Protein AF-0000000084433962 (afdb_homodimer)

Sequence (254 aa):
MKLKLGIIYGVLIWVVTYIISIIAQPLLYDNNAYTNLIMPAIIVIVTGFFGILYIRNFNKNEVIEGFLGGIVFIIIDIILDFIFFTVLNFRNDFMSDYPIHIILMSVILLMIPTFLGYLAQMKIELKMKLKLGIIYGVLIWVVTYIISIIAQPLLYDNNAYTNLIMPAIIVIVTGFFGILYIRNFNKNEVIEGFLGGIVFIIIDIILDFIFFTVLNFRNDFMSDYPIHIILMSVILLMIPTFLGYLAQMKIELK

Secondary structure (DSSP, 8-state):
--HHHHHHHHHHHHHHHHHHHHHHGGGS-S-HHHHHHHHHHHHHHHHHHHHHHHHTT-SS-HHHHHHHHHHHHHHHHHHHHIIIIIIS----GGGTTHHHHHHHHHHHHHHHHHHHHHHHHHHHHH-/--HHHHHHHHHHHHHHHHHHHHHHGGGS-S-HHHHHHHHHHHHHHHHHHHHHHHHTT-SS-HHHHHHHHHHHHHHHHHHHHIIIIIIS----GGGTTHHHHHHHHHHHHHHHHHHHHHHHHHHHHH-

Solvent-accessible surface area (backbone atoms only — not comparable to full-atom values): 13103 Å² total; per-residue (Å²): 126,63,60,70,58,30,50,52,51,17,49,49,42,46,51,53,42,49,54,53,47,60,69,45,41,78,76,38,58,98,43,66,72,48,55,69,34,49,52,57,43,45,43,49,56,44,40,44,55,51,29,50,65,54,46,67,74,47,92,62,65,24,34,60,45,13,40,52,35,9,52,42,25,38,52,45,42,52,52,51,46,48,45,43,42,63,72,66,53,50,85,51,82,72,52,79,54,37,75,59,50,50,53,39,50,40,46,50,40,26,46,51,21,22,47,47,7,43,53,54,42,50,55,56,65,76,96,127,63,60,70,58,29,50,53,50,18,49,48,42,46,51,53,42,49,55,53,47,62,66,46,41,77,76,39,58,99,44,67,72,49,53,69,33,49,52,57,40,44,43,50,53,44,41,44,55,51,29,50,64,55,46,68,75,47,93,63,65,25,34,60,47,13,38,52,35,9,50,42,25,38,51,44,41,53,53,50,46,47,45,43,42,63,72,67,53,48,85,49,82,74,50,79,57,37,76,60,49,51,53,38,50,38,46,48,40,27,47,50,22,22,46,48,8,43,53,53,42,50,56,56,64,76,95

Radius of gyration: 18.04 Å; Cα contacts (8 Å, |Δi|>4): 334; chains: 2; bounding box: 50×49×38 Å

Organism: NCBI:txid230361

Nearest PDB structures (foldseek):
  9c7v-assembly1_C  TM=4.909E-01  e=4.235E+00  Homo sapiens
  9c7v-assembly1_C  TM=4.903E-01  e=4.235E+00  Homo sapiens

Foldseek 3Di:
DPLVLLLVLLVVLQVQLVVVLVVCVVVPPVDLVVSLPVSLVSSLVSLLVSLLVSLVVDDPPSLVSLQVSLVSSLVSNVVVCCCVCPVVVPDDSPCPPVVVSSVSSSCSSRVNSNVVSVVSNVVSVVD/DPLVLLLVLLVVLQVQLVVVLVVCVVVPPVDLVVSLPVSLVSSLVSLLVSLLVSLVVDDPPSLVSLQVSLVSSLVSNVVVCCCVCPVVVPDDSPCPPVVVSSVSSSCSSRVNSNVVSVVSNVVSVVD

pLDDT: mean 86.08, std 13.48, range [49.78, 98.38]

Structure (mmCIF, N/CA/C/O backbone):
data_AF-0000000084433962-model_v1
#
loop_
_entity.id
_entity.type
_entity.pdbx_description
1 polymer 'Uncharacterized protein'
#
loop_
_atom_site.group_PDB
_atom_site.id
_atom_site.type_symbol
_atom_site.label_atom_id
_atom_site.label_alt_id
_atom_site.label_comp_id
_atom_site.label_asym_id
_atom_site.label_entity_id
_atom_site.label_seq_id
_atom_site.pdbx_PDB_ins_code
_atom_site.Cartn_x
_atom_site.Cartn_y
_atom_site.Cartn_z
_atom_site.occupancy
_atom_site.B_iso_or_equiv
_atom_site.auth_seq_id
_atom_site.auth_comp_id
_atom_site.auth_asym_id
_atom_site.auth_atom_id
_atom_site.pdbx_PDB_model_num
ATOM 1 N N . MET A 1 1 ? -14.016 6.629 17.438 1 81 1 MET A N 1
ATOM 2 C CA . MET A 1 1 ? -14.102 6.234 16.047 1 81 1 MET A CA 1
ATOM 3 C C . MET A 1 1 ? -15.477 6.547 15.469 1 81 1 MET A C 1
ATOM 5 O O . MET A 1 1 ? -16.484 6.41 16.156 1 81 1 MET A O 1
ATOM 9 N N . LYS A 1 2 ? -15.445 7.117 14.375 1 91.12 2 LYS A N 1
ATOM 10 C CA . LYS A 1 2 ? -16.656 7.301 13.586 1 91.12 2 LYS A CA 1
ATOM 11 C C . LYS A 1 2 ? -16.969 6.062 12.75 1 91.12 2 LYS A C 1
ATOM 13 O O . LYS A 1 2 ? -16.609 6 11.57 1 91.12 2 LYS A O 1
ATOM 18 N N . LEU A 1 3 ? -17.688 5.082 13.391 1 94.81 3 LEU A N 1
ATOM 19 C CA . LEU A 1 3 ? -17.891 3.762 12.805 1 94.81 3 LEU A CA 1
ATOM 20 C C . LEU A 1 3 ? -18.641 3.869 11.484 1 94.81 3 LEU A C 1
ATOM 22 O O . LEU A 1 3 ? -18.312 3.162 10.523 1 94.81 3 LEU A O 1
ATOM 26 N N . LYS A 1 4 ? -19.672 4.734 11.461 1 96.38 4 LYS A N 1
ATOM 27 C CA . LYS A 1 4 ? -20.438 4.914 10.227 1 96.38 4 LYS A CA 1
ATOM 28 C C . LYS A 1 4 ? -19.516 5.332 9.078 1 96.38 4 LYS A C 1
ATOM 30 O O . LYS A 1 4 ? -19.656 4.824 7.957 1 96.38 4 LYS A O 1
ATOM 35 N N . LEU A 1 5 ? -18.641 6.219 9.383 1 96.81 5 LEU A N 1
ATOM 36 C CA . LEU A 1 5 ? -17.688 6.695 8.391 1 96.81 5 LEU A CA 1
ATOM 37 C C . LEU A 1 5 ? -16.766 5.566 7.934 1 96.81 5 LEU A C 1
ATOM 39 O O . LEU A 1 5 ? -16.5 5.418 6.738 1 96.81 5 LEU A O 1
ATOM 43 N N . GLY A 1 6 ? -16.281 4.801 8.891 1 97.38 6 GLY A N 1
ATOM 44 C CA . GLY A 1 6 ? -15.461 3.645 8.562 1 97.38 6 GLY A CA 1
ATOM 45 C C . GLY A 1 6 ? -16.156 2.648 7.664 1 97.38 6 GLY A C 1
ATOM 46 O O . GLY A 1 6 ? -15.562 2.121 6.727 1 97.38 6 GLY A O 1
ATOM 47 N N . ILE A 1 7 ? -17.406 2.41 7.941 1 97.88 7 ILE A N 1
ATOM 48 C CA . ILE A 1 7 ? -18.188 1.467 7.16 1 97.88 7 ILE A CA 1
ATOM 49 C C . ILE A 1 7 ? -18.375 2.002 5.742 1 97.88 7 ILE A C 1
ATOM 51 O O . ILE A 1 7 ? -18.203 1.27 4.766 1 97.88 7 ILE A O 1
ATOM 55 N N . ILE A 1 8 ? -18.719 3.264 5.617 1 98.12 8 ILE A N 1
ATOM 56 C CA . ILE A 1 8 ? -18.969 3.875 4.312 1 98.12 8 ILE A CA 1
ATOM 57 C C . ILE A 1 8 ? -17.719 3.77 3.453 1 98.12 8 ILE A C 1
ATOM 59 O O . ILE A 1 8 ? -17.766 3.318 2.307 1 98.12 8 ILE A O 1
ATOM 63 N N . TYR A 1 9 ? -16.594 4.18 4.016 1 98.06 9 TYR A N 1
ATOM 64 C CA . TYR A 1 9 ? -15.359 4.148 3.246 1 98.06 9 TYR A CA 1
ATOM 65 C C . TYR A 1 9 ? -14.914 2.713 2.98 1 98.06 9 TYR A C 1
ATOM 67 O O . TYR A 1 9 ? -14.336 2.416 1.935 1 98.06 9 TYR A O 1
ATOM 75 N N . GLY A 1 10 ? -15.156 1.777 3.92 1 98.25 10 GLY A N 1
ATOM 76 C CA . GLY A 1 10 ? -14.891 0.37 3.66 1 98.25 10 GLY A CA 1
ATOM 77 C C . GLY A 1 10 ? -15.688 -0.178 2.49 1 98.25 10 GLY A C 1
ATOM 78 O O . GLY A 1 10 ? -15.148 -0.903 1.651 1 98.25 10 GLY A O 1
ATOM 79 N N . VAL A 1 11 ? -16.922 0.164 2.402 1 98 11 VAL A N 1
ATOM 80 C CA . VAL A 1 11 ? -17.781 -0.268 1.307 1 98 11 VAL A CA 1
ATOM 81 C C . VAL A 1 11 ? -17.297 0.343 -0.006 1 98 11 VAL A C 1
ATOM 83 O O . VAL A 1 11 ? -17.219 -0.345 -1.027 1 98 11 VAL A O 1
ATOM 86 N N . LEU A 1 12 ? -16.969 1.599 0.009 1 98.38 12 LEU A N 1
ATOM 87 C CA . LEU A 1 12 ? -16.5 2.279 -1.191 1 98.38 12 LEU A CA 1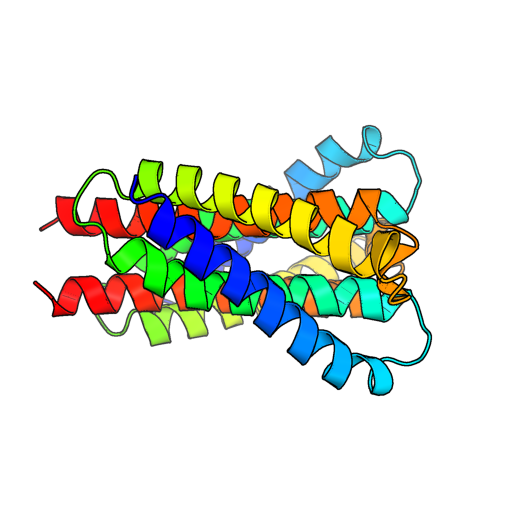
ATOM 88 C C . LEU A 1 12 ? -15.203 1.652 -1.699 1 98.38 12 LEU A C 1
ATOM 90 O O . LEU A 1 12 ? -15.031 1.472 -2.906 1 98.38 12 LEU A O 1
ATOM 94 N N . ILE A 1 13 ? -14.273 1.378 -0.759 1 98.06 13 ILE A N 1
ATOM 95 C CA . ILE A 1 13 ? -13.023 0.724 -1.131 1 98.06 13 ILE A CA 1
ATOM 96 C C . ILE A 1 13 ? -13.32 -0.595 -1.84 1 98.06 13 ILE A C 1
ATOM 98 O O . ILE A 1 13 ? -12.758 -0.879 -2.9 1 98.06 13 ILE A O 1
ATOM 102 N N . TRP A 1 14 ? -14.219 -1.368 -1.311 1 96.5 14 TRP A N 1
ATOM 103 C CA . TRP A 1 14 ? -14.555 -2.666 -1.888 1 96.5 14 TRP A CA 1
ATOM 104 C C . TRP A 1 14 ? -15.203 -2.5 -3.258 1 96.5 14 TRP A C 1
ATOM 106 O O . TRP A 1 14 ? -14.812 -3.158 -4.223 1 96.5 14 TRP A O 1
ATOM 116 N N . VAL A 1 15 ? -16.188 -1.649 -3.369 1 96.25 15 VAL A N 1
ATOM 117 C CA . VAL A 1 15 ? -16.969 -1.468 -4.59 1 96.25 15 VAL A CA 1
ATOM 118 C C . VAL A 1 15 ? -16.062 -0.958 -5.711 1 96.25 15 VAL A C 1
ATOM 120 O O . VAL A 1 15 ? -16.094 -1.48 -6.824 1 96.25 15 VAL A O 1
ATOM 123 N N . VAL A 1 16 ? -15.305 0.065 -5.418 1 96.12 16 VAL A N 1
ATOM 124 C CA . VAL A 1 16 ? -14.43 0.649 -6.434 1 96.12 16 VAL A CA 1
ATOM 125 C C . VAL A 1 16 ? -13.383 -0.376 -6.871 1 96.12 16 VAL A C 1
ATOM 127 O O . VAL A 1 16 ? -13.117 -0.526 -8.062 1 96.12 16 VAL A O 1
ATOM 130 N N . THR A 1 17 ? -12.805 -1.074 -5.863 1 93.12 17 THR A N 1
ATOM 131 C CA . THR A 1 17 ? -11.844 -2.121 -6.188 1 93.12 17 THR A CA 1
ATOM 132 C C . THR A 1 17 ? -12.484 -3.184 -7.074 1 93.12 17 THR A C 1
ATOM 134 O O . THR A 1 17 ? -11.883 -3.617 -8.062 1 93.12 17 THR A O 1
ATOM 137 N N . TYR A 1 18 ? -13.648 -3.58 -6.789 1 89.38 18 TYR A N 1
ATOM 138 C CA . TYR A 1 18 ? -14.359 -4.602 -7.551 1 89.38 18 TYR A CA 1
ATOM 139 C C . TYR A 1 18 ? -14.633 -4.133 -8.977 1 89.38 18 TYR A C 1
ATOM 141 O O . TYR A 1 18 ? -14.391 -4.867 -9.938 1 89.38 18 TYR A O 1
ATOM 149 N N . ILE A 1 19 ? -15.141 -2.961 -9.141 1 90.5 19 ILE A N 1
ATOM 150 C CA . ILE A 1 19 ? -15.469 -2.408 -10.445 1 90.5 19 ILE A CA 1
ATOM 151 C C . ILE A 1 19 ? -14.211 -2.326 -11.305 1 90.5 19 ILE A C 1
ATOM 153 O O . ILE A 1 19 ? -14.211 -2.73 -12.469 1 90.5 19 ILE A O 1
ATOM 157 N N . ILE A 1 20 ? -13.125 -1.761 -10.727 1 89.62 20 ILE A N 1
ATOM 158 C CA . ILE A 1 20 ? -11.875 -1.645 -11.461 1 89.62 20 ILE A CA 1
ATOM 159 C C . ILE A 1 20 ? -11.375 -3.033 -11.859 1 89.62 20 ILE A C 1
ATOM 161 O O . ILE A 1 20 ? -10.844 -3.221 -12.953 1 89.62 20 ILE A O 1
ATOM 165 N N . SER A 1 21 ? -11.57 -4.012 -10.945 1 81.88 21 SER A N 1
ATOM 166 C CA . SER A 1 21 ? -11.102 -5.367 -11.211 1 81.88 21 SER A CA 1
ATOM 167 C C . SER A 1 21 ? -11.859 -6.004 -12.367 1 81.88 21 SER A C 1
ATOM 169 O O . SER A 1 21 ? -11.289 -6.762 -13.156 1 81.88 21 SER A O 1
ATOM 171 N N . ILE A 1 22 ? -13.141 -5.773 -12.477 1 81.44 22 ILE A N 1
ATOM 172 C CA . ILE A 1 22 ? -13.961 -6.301 -13.562 1 81.44 22 ILE A CA 1
ATOM 173 C C . ILE A 1 22 ? -13.5 -5.699 -14.891 1 81.44 22 ILE A C 1
ATOM 175 O O . ILE A 1 22 ? -13.469 -6.391 -15.914 1 81.44 22 ILE A O 1
ATOM 179 N N . ILE A 1 23 ? -13.211 -4.473 -14.898 1 83.25 23 ILE A N 1
ATOM 180 C CA . ILE A 1 23 ? -12.766 -3.777 -16.094 1 83.25 23 ILE A CA 1
ATOM 181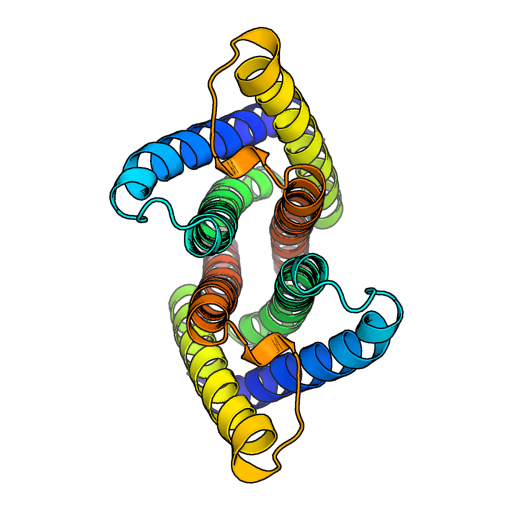 C C . ILE A 1 23 ? -11.383 -4.277 -16.5 1 83.25 23 ILE A C 1
ATOM 183 O O . ILE A 1 23 ? -11.086 -4.402 -17.703 1 83.25 23 ILE A O 1
ATOM 187 N N . ALA A 1 24 ? -10.547 -4.559 -15.555 1 76.81 24 ALA A N 1
ATOM 188 C CA . ALA A 1 24 ? -9.164 -4.965 -15.805 1 76.81 24 ALA A CA 1
ATOM 189 C C . ALA A 1 24 ? -9.086 -6.438 -16.203 1 76.81 24 ALA A C 1
ATOM 191 O O . ALA A 1 24 ? -8.109 -6.867 -16.812 1 76.81 24 ALA A O 1
ATOM 192 N N . GLN A 1 25 ? -10.031 -7.207 -15.844 1 71.81 25 GLN A N 1
ATOM 193 C CA . GLN A 1 25 ? -10.008 -8.656 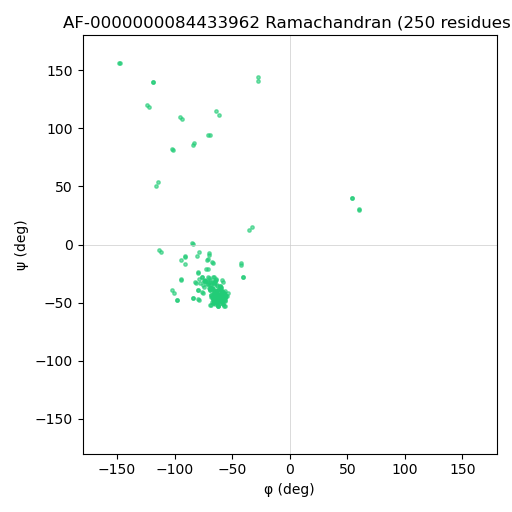-15.992 1 71.81 25 GLN A CA 1
ATOM 194 C C . GLN A 1 25 ? -9.805 -9.062 -17.453 1 71.81 25 GLN A C 1
ATOM 196 O O . GLN A 1 25 ? -8.992 -9.938 -17.75 1 71.81 25 GLN A O 1
ATOM 201 N N . PRO A 1 26 ? -10.602 -8.5 -18.297 1 68 26 PRO A N 1
ATOM 202 C CA . PRO A 1 26 ? -10.398 -8.891 -19.703 1 68 26 PRO A CA 1
ATOM 203 C C . PRO A 1 26 ? -8.984 -8.594 -20.188 1 68 26 PRO A C 1
ATOM 205 O O . PRO A 1 26 ? -8.508 -9.234 -21.141 1 68 26 PRO A O 1
ATOM 208 N N . LEU A 1 27 ? -8.43 -7.605 -19.688 1 62.62 27 LEU A N 1
ATOM 209 C CA . LEU A 1 27 ? -7.074 -7.227 -20.078 1 62.62 27 LEU A CA 1
ATOM 210 C C . LEU A 1 27 ? -6.055 -8.219 -19.531 1 62.62 27 LEU A C 1
ATOM 212 O O . LEU A 1 27 ? -4.914 -8.273 -20 1 62.62 27 LEU A O 1
ATOM 216 N N . LEU A 1 28 ? -6.531 -8.852 -18.547 1 59.84 28 LEU A N 1
ATOM 217 C CA . LEU A 1 28 ? -5.625 -9.766 -17.859 1 59.84 28 LEU A CA 1
ATOM 218 C C . LEU A 1 28 ? -5.883 -11.211 -18.266 1 59.84 28 LEU A C 1
ATOM 220 O O . LEU A 1 28 ? -7.027 -11.672 -18.25 1 59.84 28 LEU A O 1
ATOM 224 N N . TYR A 1 29 ? -5.375 -11.516 -19.297 1 56.12 29 TYR A N 1
ATOM 225 C CA . TYR A 1 29 ? -5.543 -12.875 -19.812 1 56.12 29 TYR A CA 1
ATOM 226 C C . TYR A 1 29 ? -5.766 -13.867 -18.688 1 56.12 29 TYR A C 1
ATOM 228 O O . TYR A 1 29 ? -5.336 -13.633 -17.547 1 56.12 29 TYR A O 1
ATOM 236 N N . ASP A 1 30 ? -6.637 -14.875 -18.797 1 55.19 30 ASP A N 1
ATOM 237 C CA . ASP A 1 30 ? -7.055 -16 -17.969 1 55.19 30 ASP A CA 1
ATOM 238 C C . ASP A 1 30 ? -5.898 -16.531 -17.125 1 55.19 30 ASP A C 1
ATOM 240 O O . ASP A 1 30 ? -5.918 -17.672 -16.672 1 55.19 30 ASP A O 1
ATOM 244 N N . ASN A 1 31 ? -4.789 -15.641 -17.047 1 58.28 31 ASN A N 1
ATOM 245 C CA . ASN A 1 31 ? -3.678 -16.203 -16.281 1 58.28 31 ASN A CA 1
ATOM 246 C C . ASN A 1 31 ? -3.703 -15.75 -14.836 1 58.28 31 ASN A C 1
ATOM 248 O O . ASN A 1 31 ? -3.701 -14.547 -14.555 1 58.28 31 ASN A O 1
ATOM 252 N N . ASN A 1 32 ? -4 -16.609 -13.93 1 61.16 32 ASN A N 1
ATOM 253 C CA . ASN A 1 32 ? -4.07 -16.469 -12.477 1 61.16 32 ASN A CA 1
ATOM 254 C C . ASN A 1 32 ? -2.926 -15.617 -11.945 1 61.16 32 ASN A C 1
ATOM 256 O O . ASN A 1 32 ? -3.111 -14.836 -11.008 1 61.16 32 ASN A O 1
ATOM 260 N N . ALA A 1 33 ? -1.824 -15.695 -12.766 1 62.06 33 ALA A N 1
ATOM 261 C CA . ALA A 1 33 ? -0.655 -14.977 -12.273 1 62.06 33 ALA A CA 1
ATOM 262 C C . ALA A 1 33 ? -0.88 -13.469 -12.328 1 62.06 33 ALA A C 1
ATOM 264 O O . ALA A 1 33 ? -0.487 -12.742 -11.414 1 62.06 33 ALA A O 1
ATOM 265 N N . TYR A 1 34 ? -1.675 -12.953 -13.289 1 63.66 34 TYR A N 1
ATOM 266 C CA . TYR A 1 34 ? -1.899 -11.523 -13.453 1 63.66 34 TYR A CA 1
ATOM 267 C C . TYR A 1 34 ? -2.973 -11.031 -12.492 1 63.66 34 TYR A C 1
ATOM 269 O O . TYR A 1 34 ? -2.879 -9.914 -11.969 1 63.66 34 TYR A O 1
ATOM 277 N N . THR A 1 35 ? -3.926 -11.938 -12.227 1 65.75 35 THR A N 1
ATOM 278 C CA . THR A 1 35 ? -4.961 -11.555 -11.273 1 65.75 35 THR A CA 1
ATOM 279 C C . THR A 1 35 ? -4.363 -11.312 -9.891 1 65.75 35 THR A C 1
ATOM 281 O O . THR A 1 35 ? -4.766 -10.383 -9.188 1 65.75 35 THR A O 1
ATOM 284 N N . ASN A 1 36 ? -3.342 -12.086 -9.562 1 67.19 36 ASN A N 1
ATOM 285 C CA . ASN A 1 36 ? -2.695 -12 -8.258 1 67.19 36 ASN A CA 1
ATOM 286 C C . ASN A 1 36 ? -1.876 -10.719 -8.125 1 67.19 36 ASN A C 1
ATOM 288 O O . ASN A 1 36 ? -1.54 -10.305 -7.016 1 67.19 36 ASN A O 1
ATOM 292 N N . LEU A 1 37 ? -1.711 -10.125 -9.281 1 67.94 37 LEU A N 1
ATOM 293 C CA . LEU A 1 37 ? -0.913 -8.898 -9.273 1 67.94 37 LEU A CA 1
ATOM 294 C C . LEU A 1 37 ? -1.808 -7.668 -9.312 1 67.94 37 LEU A C 1
ATOM 296 O O . LEU A 1 37 ? -1.569 -6.699 -8.594 1 67.94 37 LEU A O 1
ATOM 300 N N . ILE A 1 38 ? -2.775 -7.734 -10.07 1 73.88 38 ILE A N 1
ATOM 301 C CA . ILE A 1 38 ? -3.557 -6.547 -10.383 1 73.88 38 ILE A CA 1
ATOM 302 C C . ILE A 1 38 ? -4.434 -6.168 -9.195 1 73.88 38 ILE A C 1
ATOM 304 O O . ILE A 1 38 ? -4.598 -4.988 -8.883 1 73.88 38 ILE A O 1
ATOM 308 N N . MET A 1 39 ? -4.93 -7.199 -8.523 1 80.69 39 MET A N 1
ATOM 309 C CA . MET A 1 39 ? -5.883 -6.91 -7.457 1 80.69 39 MET A CA 1
ATOM 310 C C . MET A 1 39 ? -5.207 -6.184 -6.297 1 80.69 39 MET A C 1
ATOM 312 O O . MET A 1 39 ? -5.684 -5.141 -5.848 1 80.69 39 MET A O 1
ATOM 316 N N . PRO A 1 40 ? -4.051 -6.652 -5.902 1 84.94 40 PRO A N 1
ATOM 317 C CA . PRO A 1 40 ? -3.377 -5.91 -4.836 1 84.94 40 PRO A CA 1
ATOM 318 C C . PRO A 1 40 ? -2.947 -4.512 -5.27 1 84.94 40 PRO A C 1
ATOM 320 O O . PRO A 1 40 ? -2.979 -3.576 -4.465 1 84.94 40 PRO A O 1
ATOM 323 N N . ALA A 1 41 ? -2.582 -4.41 -6.523 1 87.38 41 ALA A N 1
ATOM 324 C CA . ALA A 1 41 ? -2.199 -3.092 -7.02 1 87.38 41 ALA A CA 1
ATOM 325 C C . ALA A 1 41 ? -3.377 -2.123 -6.961 1 87.38 41 ALA A C 1
ATOM 327 O O . ALA A 1 41 ? -3.225 -0.979 -6.523 1 87.38 41 ALA A O 1
ATOM 328 N N . ILE A 1 42 ? -4.477 -2.584 -7.363 1 90.38 42 ILE A N 1
ATOM 329 C CA . ILE A 1 42 ? -5.688 -1.769 -7.355 1 90.38 42 ILE A CA 1
ATOM 330 C C . ILE A 1 42 ? -6.051 -1.398 -5.922 1 90.38 42 ILE A C 1
ATOM 332 O O . ILE A 1 42 ? -6.387 -0.246 -5.637 1 90.38 42 ILE A O 1
ATOM 336 N N . ILE A 1 43 ? -5.938 -2.336 -5.031 1 93.19 43 ILE A N 1
ATOM 337 C CA . ILE A 1 43 ? -6.348 -2.113 -3.648 1 93.19 43 ILE A CA 1
ATOM 338 C C . ILE A 1 43 ? -5.422 -1.091 -2.994 1 93.19 43 ILE A C 1
ATOM 340 O O . ILE A 1 43 ? -5.859 -0.288 -2.166 1 93.19 43 ILE A O 1
ATOM 344 N N . VAL A 1 44 ? -4.184 -1.121 -3.299 1 95 44 VAL A N 1
ATOM 345 C CA . VAL A 1 44 ? -3.252 -0.13 -2.771 1 95 44 VAL A CA 1
ATOM 346 C C . VAL A 1 44 ? -3.699 1.271 -3.184 1 95 44 VAL A C 1
ATOM 348 O O . VAL A 1 44 ? -3.785 2.172 -2.346 1 95 44 VAL A O 1
ATOM 351 N N . ILE A 1 45 ? -4.004 1.431 -4.461 1 96 45 ILE A N 1
ATOM 352 C CA . ILE A 1 45 ? -4.371 2.729 -5.012 1 96 45 ILE A CA 1
ATOM 353 C C . ILE A 1 45 ? -5.691 3.193 -4.402 1 96 45 ILE A C 1
ATOM 355 O O . ILE A 1 45 ? -5.797 4.324 -3.918 1 96 45 ILE A O 1
ATOM 359 N N . VAL A 1 46 ? -6.641 2.344 -4.383 1 97.5 46 VAL A N 1
ATOM 360 C CA . VAL A 1 46 ? -7.98 2.688 -3.92 1 97.5 46 VAL A CA 1
ATOM 361 C C . VAL A 1 46 ? -7.957 2.951 -2.416 1 97.5 46 VAL A C 1
ATOM 363 O O . VAL A 1 46 ? -8.555 3.918 -1.938 1 97.5 46 VAL A O 1
ATOM 366 N N . THR A 1 47 ? -7.25 2.104 -1.655 1 97.88 47 THR A N 1
ATOM 367 C CA . THR A 1 47 ? -7.152 2.279 -0.21 1 97.88 47 THR A CA 1
ATOM 368 C C . THR A 1 47 ? -6.418 3.572 0.13 1 97.88 47 THR A C 1
ATOM 370 O O . THR A 1 47 ? -6.773 4.258 1.092 1 97.88 47 THR A O 1
ATOM 373 N N . GLY A 1 48 ? -5.375 3.834 -0.618 1 97.5 48 GLY A N 1
ATOM 374 C CA . GLY A 1 48 ? -4.703 5.105 -0.409 1 97.5 48 GLY A CA 1
ATOM 375 C C . GLY A 1 48 ? -5.617 6.301 -0.588 1 97.5 48 GLY A C 1
ATOM 376 O O . GLY A 1 48 ? -5.645 7.203 0.254 1 97.5 48 GLY A O 1
ATOM 377 N N . PHE A 1 49 ? -6.363 6.277 -1.679 1 96.69 49 PHE A N 1
ATOM 378 C CA . PHE A 1 49 ? -7.262 7.379 -2 1 96.69 49 PHE A CA 1
ATOM 379 C C . PHE A 1 49 ? -8.328 7.543 -0.92 1 96.69 49 PHE A C 1
ATOM 381 O O . PHE A 1 49 ? -8.461 8.617 -0.336 1 96.69 49 PHE A O 1
ATOM 388 N N . PHE A 1 50 ? -9.023 6.52 -0.589 1 97.62 50 PHE A N 1
ATOM 389 C CA . PHE A 1 50 ? -10.109 6.613 0.378 1 97.62 50 PHE A CA 1
ATOM 390 C C . PHE A 1 50 ? -9.562 6.703 1.798 1 97.62 50 PHE A C 1
ATOM 392 O O . PHE A 1 50 ? -10.234 7.227 2.693 1 97.62 50 PHE A O 1
ATOM 399 N N . GLY A 1 51 ? -8.32 6.105 2.027 1 97.06 51 GLY A N 1
ATOM 400 C CA . GLY A 1 51 ? -7.672 6.281 3.316 1 97.06 51 GLY A CA 1
ATOM 401 C C . GLY A 1 51 ? -7.414 7.738 3.658 1 97.06 51 GLY A C 1
ATOM 402 O O . GLY A 1 51 ? -7.598 8.156 4.805 1 97.06 51 GLY A O 1
ATOM 403 N N . ILE A 1 52 ? -7.016 8.477 2.65 1 96.19 52 ILE A N 1
ATOM 404 C CA . ILE A 1 52 ? -6.785 9.898 2.842 1 96.19 52 ILE A CA 1
ATOM 405 C C . ILE A 1 52 ? -8.102 10.594 3.193 1 96.19 52 ILE A C 1
ATOM 407 O O . ILE A 1 52 ? -8.164 11.375 4.145 1 96.19 52 ILE A O 1
ATOM 411 N N . LEU A 1 53 ? -9.156 10.312 2.434 1 95.75 53 LEU A N 1
ATOM 412 C CA . LEU A 1 53 ? -10.453 10.914 2.689 1 95.75 53 LEU A CA 1
ATOM 413 C C . LEU A 1 53 ? -10.961 10.555 4.082 1 95.75 53 LEU A C 1
ATOM 415 O O . LEU A 1 53 ? -11.609 11.367 4.742 1 95.75 53 LEU A O 1
ATOM 419 N N . TYR A 1 54 ? -10.672 9.367 4.492 1 96.81 54 TYR A N 1
ATOM 420 C CA . TYR A 1 54 ? -11.094 8.906 5.809 1 96.81 54 TYR A CA 1
ATOM 421 C C . TYR A 1 54 ? -10.336 9.641 6.91 1 96.81 54 TYR A C 1
ATOM 423 O O . TYR A 1 54 ? -10.945 10.203 7.824 1 96.81 54 TYR A O 1
ATOM 431 N N . ILE A 1 55 ? -9.016 9.688 6.891 1 95.94 55 ILE A N 1
ATOM 432 C CA . ILE A 1 55 ? -8.164 10.211 7.949 1 95.94 55 ILE A CA 1
ATOM 433 C C . ILE A 1 55 ? -8.383 11.711 8.102 1 95.94 55 ILE A C 1
ATOM 435 O O . ILE A 1 55 ? -8.281 12.25 9.203 1 95.94 55 ILE A O 1
ATOM 439 N N . ARG A 1 56 ? -8.766 12.312 7.02 1 92.75 56 ARG A N 1
ATOM 440 C CA . ARG A 1 56 ? -8.938 13.758 7.027 1 92.75 56 ARG A CA 1
ATOM 441 C C . ARG A 1 56 ? -10.109 14.164 7.922 1 92.75 56 ARG A C 1
ATOM 443 O O . ARG A 1 56 ? -10.273 15.344 8.242 1 92.75 56 ARG A O 1
ATOM 450 N N . ASN A 1 57 ? -10.898 13.281 8.273 1 93.44 57 ASN A N 1
ATOM 451 C CA . ASN A 1 57 ? -12.078 13.586 9.078 1 93.44 57 ASN A CA 1
ATOM 452 C C . ASN A 1 57 ? -11.742 13.617 10.562 1 93.44 57 ASN A C 1
ATOM 454 O O . ASN A 1 57 ? -12.609 13.898 11.391 1 93.44 57 ASN A O 1
ATOM 458 N N . PHE A 1 58 ? -10.477 13.391 10.883 1 92.19 58 PHE A N 1
ATOM 459 C CA . PHE A 1 58 ? -10.07 13.352 12.281 1 92.19 58 PHE A CA 1
ATOM 460 C C . PHE A 1 58 ? -9.047 14.445 12.578 1 92.19 58 PHE A C 1
ATOM 462 O O . PHE A 1 58 ? -8.18 14.727 11.758 1 92.19 58 PHE A O 1
ATOM 469 N N . ASN A 1 59 ? -9.195 15.055 13.742 1 88 59 ASN A N 1
ATOM 470 C CA . ASN A 1 59 ? -8.273 16.109 14.148 1 88 59 ASN A CA 1
ATOM 471 C C . ASN A 1 59 ? -7.414 15.672 15.328 1 88 59 ASN A C 1
ATOM 473 O O . ASN A 1 59 ? -6.551 16.422 15.789 1 88 59 ASN A O 1
ATOM 477 N N . LYS A 1 60 ? -7.707 14.516 15.859 1 90.56 60 LYS A N 1
ATOM 478 C CA . LYS A 1 60 ? -6.914 13.961 16.953 1 90.56 60 LYS A CA 1
ATOM 479 C C . LYS A 1 60 ? -6.887 12.438 16.891 1 90.56 60 LYS A C 1
ATOM 481 O O . LYS A 1 60 ? -7.77 11.82 16.297 1 90.56 60 LYS A O 1
ATOM 486 N N . ASN A 1 61 ? -5.816 11.82 17.5 1 94.12 61 ASN A N 1
ATOM 487 C CA . ASN A 1 61 ? -5.66 10.375 17.578 1 94.12 61 ASN A CA 1
ATOM 488 C C . ASN A 1 61 ? -5.746 9.727 16.203 1 94.12 61 ASN A C 1
ATOM 490 O O . ASN A 1 61 ? -6.426 8.711 16.031 1 94.12 61 ASN A O 1
ATOM 494 N N . GLU A 1 62 ? -5.137 10.391 15.227 1 94.56 62 GLU A N 1
ATOM 495 C CA . GLU A 1 62 ? -5.273 9.977 13.836 1 94.56 62 GLU A CA 1
ATOM 496 C C . GLU A 1 62 ? -4.664 8.594 13.609 1 94.56 62 GLU A C 1
ATOM 498 O O . GLU A 1 62 ? -5.148 7.828 12.773 1 94.56 62 GLU A O 1
ATOM 503 N N . VAL A 1 63 ? -3.639 8.203 14.344 1 95.44 63 VAL A N 1
ATOM 504 C CA . VAL A 1 63 ? -3.008 6.898 14.195 1 95.44 63 VAL A CA 1
ATOM 505 C C . VAL A 1 63 ? -3.984 5.801 14.609 1 95.44 63 VAL A C 1
ATOM 507 O O . VAL A 1 63 ? -4.168 4.82 13.883 1 95.44 63 VAL A O 1
ATOM 510 N N . ILE A 1 64 ? -4.621 5.988 15.758 1 96.94 64 ILE A N 1
ATOM 511 C CA . ILE A 1 64 ? -5.57 5.016 16.281 1 96.94 64 ILE A CA 1
ATOM 512 C C . ILE A 1 64 ? -6.789 4.93 15.367 1 96.94 64 ILE A C 1
ATOM 514 O O . ILE A 1 64 ? -7.297 3.84 15.102 1 96.94 64 ILE A O 1
ATOM 518 N N . GLU A 1 65 ? -7.223 6.117 14.914 1 96.38 65 GLU A N 1
ATOM 519 C CA . GLU A 1 65 ? -8.359 6.145 14.008 1 96.38 65 GLU A CA 1
ATOM 520 C C . GLU A 1 65 ? -8.039 5.441 12.688 1 96.38 65 GLU A C 1
ATOM 522 O O . GLU A 1 65 ? -8.898 4.777 12.109 1 96.38 65 GLU A O 1
ATOM 527 N N . GLY A 1 66 ? -6.785 5.664 12.203 1 97.44 66 GLY A N 1
ATOM 528 C CA . GLY A 1 66 ? -6.355 4.941 11.023 1 97.44 66 GLY A CA 1
ATOM 529 C C . GLY A 1 66 ? -6.324 3.438 11.219 1 97.44 66 GLY A C 1
ATOM 530 O O . GLY A 1 66 ? -6.797 2.684 10.359 1 97.44 66 GLY A O 1
ATOM 531 N N . PHE A 1 67 ? -5.809 2.994 12.336 1 97.88 67 PHE A N 1
ATOM 532 C CA . PHE A 1 67 ? -5.719 1.574 12.656 1 97.88 67 PHE A CA 1
ATOM 533 C C . PHE A 1 67 ? -7.105 0.958 12.781 1 97.88 67 PHE A C 1
ATOM 535 O O . PHE A 1 67 ? -7.379 -0.09 12.195 1 97.88 67 PHE A O 1
ATOM 542 N N . LEU A 1 68 ? -7.988 1.612 13.492 1 98 68 LEU A N 1
ATOM 543 C CA . LEU A 1 68 ? -9.352 1.128 13.672 1 98 68 LEU A CA 1
ATOM 544 C C . LEU A 1 68 ? -10.109 1.14 12.352 1 98 68 LEU A C 1
ATOM 546 O O . LEU A 1 68 ? -10.867 0.211 12.055 1 98 68 LEU A O 1
ATOM 550 N N . GLY A 1 69 ? -9.891 2.234 11.625 1 97.88 69 GLY A N 1
ATOM 551 C CA . GLY A 1 69 ? -10.461 2.266 10.289 1 97.88 69 GLY A CA 1
ATOM 552 C C . GLY A 1 69 ? -10.031 1.09 9.43 1 97.88 69 GLY A C 1
ATOM 553 O O . GLY A 1 69 ? -10.859 0.469 8.758 1 97.88 69 GLY A O 1
ATOM 554 N N . GLY A 1 70 ? -8.734 0.782 9.469 1 98.25 70 GLY A N 1
ATOM 555 C CA . GLY A 1 70 ? -8.219 -0.37 8.742 1 98.25 70 GLY A CA 1
ATOM 556 C C . GLY A 1 70 ? -8.906 -1.67 9.133 1 98.25 70 GLY A C 1
ATOM 557 O O . GLY A 1 70 ? -9.219 -2.49 8.266 1 98.25 70 GLY A O 1
ATOM 558 N N . ILE A 1 71 ? -9.148 -1.866 10.391 1 98.06 71 ILE A N 1
ATOM 559 C CA . ILE A 1 71 ? -9.836 -3.061 10.875 1 98.06 71 ILE A CA 1
ATOM 560 C C . ILE A 1 71 ? -11.242 -3.115 10.297 1 98.06 71 ILE A C 1
ATOM 562 O O . ILE A 1 71 ? -11.688 -4.168 9.836 1 98.06 71 ILE A O 1
ATOM 566 N N . VAL A 1 72 ? -11.938 -2.043 10.344 1 98.38 72 VAL A N 1
ATOM 567 C CA . VAL A 1 72 ? -13.289 -1.972 9.797 1 98.38 72 VAL A CA 1
ATOM 568 C C . VAL A 1 72 ? -13.258 -2.281 8.305 1 98.38 72 VAL A C 1
ATOM 570 O O . VAL A 1 72 ? -14.109 -3.012 7.797 1 98.38 72 VAL A O 1
ATOM 573 N N . PHE A 1 73 ? -12.258 -1.704 7.59 1 98.38 73 PHE A N 1
ATOM 574 C CA . PHE A 1 73 ? -12.117 -1.968 6.16 1 98.38 73 PHE A CA 1
ATOM 575 C C . PHE A 1 73 ? -11.977 -3.463 5.898 1 98.38 73 PHE A C 1
ATOM 577 O O . PHE A 1 73 ? -12.594 -3.994 4.969 1 98.38 73 PHE A O 1
ATOM 584 N N . ILE A 1 74 ? -11.18 -4.141 6.738 1 97.56 74 ILE A N 1
ATOM 585 C CA . ILE A 1 74 ? -10.945 -5.57 6.582 1 97.56 74 ILE A CA 1
ATOM 586 C C . ILE A 1 74 ? -12.25 -6.336 6.797 1 97.56 74 ILE A C 1
ATOM 588 O O . ILE A 1 74 ? -12.602 -7.219 6.012 1 97.56 74 ILE A O 1
ATOM 592 N N . ILE A 1 75 ? -12.945 -6.012 7.832 1 97.81 75 ILE A N 1
ATOM 593 C CA . ILE A 1 75 ? -14.195 -6.695 8.164 1 97.81 75 ILE A CA 1
ATOM 594 C C . ILE A 1 75 ? -15.203 -6.512 7.035 1 97.81 75 ILE A C 1
ATOM 596 O O . ILE A 1 75 ? -15.844 -7.473 6.605 1 97.81 75 ILE A O 1
ATOM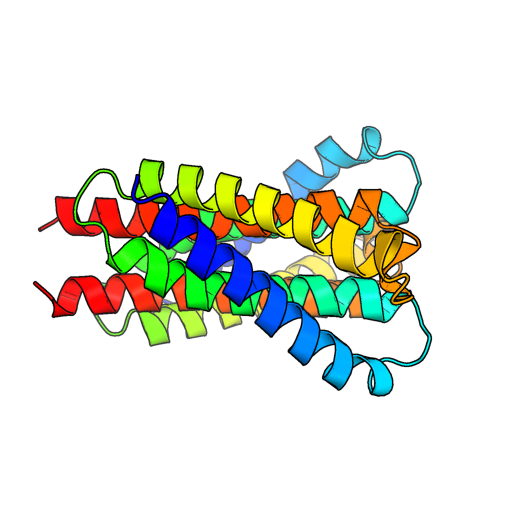 600 N N . ILE A 1 76 ? -15.352 -5.309 6.578 1 97.69 76 ILE A N 1
ATOM 601 C CA . ILE A 1 76 ? -16.281 -5.016 5.492 1 97.69 76 ILE A CA 1
ATOM 602 C C . ILE A 1 76 ? -15.875 -5.801 4.242 1 97.69 76 ILE A C 1
ATOM 604 O O . ILE A 1 76 ? -16.734 -6.328 3.533 1 97.69 76 ILE A O 1
ATOM 608 N N . ASP A 1 77 ? -14.578 -5.812 3.963 1 95.69 77 ASP A N 1
ATOM 609 C CA . ASP A 1 77 ? -14.07 -6.555 2.811 1 95.69 77 ASP A CA 1
ATOM 610 C C . ASP A 1 77 ? -14.477 -8.023 2.885 1 95.69 77 ASP A C 1
ATOM 612 O O . ASP A 1 77 ? -14.977 -8.586 1.907 1 95.69 77 ASP A O 1
ATOM 616 N N . ILE A 1 78 ? -14.273 -8.664 4.023 1 93 78 ILE A N 1
ATOM 617 C CA . ILE A 1 78 ? -14.578 -10.078 4.23 1 93 78 ILE A CA 1
ATOM 618 C C . ILE A 1 78 ? -16.078 -10.305 4.102 1 93 78 ILE A C 1
ATOM 620 O O . ILE A 1 78 ? -16.516 -11.266 3.459 1 93 78 ILE A O 1
ATOM 624 N N . ILE A 1 79 ? -16.859 -9.5 4.66 1 95.38 79 ILE A N 1
ATOM 625 C CA . ILE A 1 79 ? -18.312 -9.625 4.625 1 95.38 79 ILE A CA 1
ATOM 626 C C . ILE A 1 79 ? -18.812 -9.531 3.184 1 95.38 79 ILE A C 1
ATOM 628 O O . ILE A 1 79 ? -19.609 -10.359 2.732 1 95.38 79 ILE A O 1
ATOM 632 N N . LEU A 1 80 ? -18.375 -8.539 2.43 1 93.94 80 LEU A N 1
ATOM 633 C CA . LEU A 1 80 ? -18.844 -8.328 1.065 1 93.94 80 LEU A CA 1
ATOM 634 C C . LEU A 1 80 ? -18.328 -9.43 0.139 1 93.94 80 LEU A C 1
ATOM 636 O O . LEU A 1 80 ? -19.031 -9.828 -0.793 1 93.94 80 LEU A O 1
ATOM 640 N N . ASP A 1 81 ? -17.109 -9.859 0.376 1 89.5 81 ASP A N 1
ATOM 641 C CA . ASP A 1 81 ? -16.641 -11.023 -0.367 1 89.5 81 ASP A CA 1
ATOM 642 C C . ASP A 1 81 ? -17.562 -12.219 -0.151 1 89.5 81 ASP A C 1
ATOM 644 O O . ASP A 1 81 ? -17.922 -12.906 -1.105 1 89.5 81 ASP A O 1
ATOM 648 N N . PHE A 1 82 ? -17.812 -12.539 1.113 1 89 82 PHE A N 1
ATOM 649 C CA . PHE A 1 82 ? -18.672 -13.664 1.449 1 89 82 PHE A CA 1
ATOM 650 C C . PHE A 1 82 ? -20.031 -13.531 0.773 1 89 82 PHE A C 1
ATOM 652 O O . PHE A 1 82 ? -20.531 -14.484 0.175 1 89 82 PHE A O 1
ATOM 659 N N . ILE A 1 83 ? -20.609 -12.391 0.79 1 90.38 83 ILE A N 1
ATOM 660 C CA . ILE A 1 83 ? -21.922 -12.148 0.219 1 90.38 83 ILE A CA 1
ATOM 661 C C . ILE A 1 83 ? -21.859 -12.297 -1.3 1 90.38 83 ILE A C 1
ATOM 663 O O . ILE A 1 83 ? -22.656 -13.039 -1.889 1 90.38 83 ILE A O 1
ATOM 667 N N . PHE A 1 84 ? -20.938 -11.664 -1.946 1 87 84 PHE A N 1
ATOM 668 C CA . PHE A 1 84 ? -20.906 -11.594 -3.402 1 87 84 PHE A CA 1
ATOM 669 C C . PHE A 1 84 ? -20.406 -12.906 -3.996 1 87 84 PHE A C 1
ATOM 671 O O . PHE A 1 84 ? -20.938 -13.383 -5.004 1 87 84 PHE A O 1
ATOM 678 N N . PHE A 1 85 ? -19.406 -13.477 -3.369 1 82.88 85 PHE A N 1
ATOM 679 C CA . PHE A 1 85 ? -18.781 -14.625 -4.031 1 82.88 85 PHE A CA 1
ATOM 680 C C . PHE A 1 85 ? -19.391 -15.93 -3.531 1 82.88 85 PHE A C 1
ATOM 682 O O . PHE A 1 85 ? -19.406 -16.922 -4.258 1 82.88 85 PHE A O 1
ATOM 689 N N . THR A 1 86 ? -19.844 -16.047 -2.369 1 82.75 86 THR A N 1
ATOM 690 C CA . THR A 1 86 ? -20.406 -17.281 -1.833 1 82.75 86 THR A CA 1
ATOM 691 C C . THR A 1 86 ? -21.938 -17.266 -1.915 1 82.75 86 THR A C 1
ATOM 693 O O . THR A 1 86 ? -22.547 -18.172 -2.475 1 82.75 86 THR A O 1
ATOM 696 N N . VAL A 1 87 ? -22.547 -16.266 -1.512 1 85.56 87 VAL A N 1
ATOM 697 C CA . VAL A 1 87 ? -24 -16.234 -1.451 1 85.56 87 VAL A CA 1
ATOM 698 C C . VAL A 1 87 ? -24.578 -15.977 -2.844 1 85.56 87 VAL A C 1
ATOM 700 O O . VAL A 1 87 ? -25.438 -16.719 -3.316 1 85.56 87 VAL A O 1
ATOM 703 N N . LEU A 1 88 ? -24.031 -14.969 -3.562 1 85.69 88 LEU A N 1
ATOM 704 C CA . LEU A 1 88 ? -24.547 -14.578 -4.867 1 85.69 88 LEU A CA 1
ATOM 705 C C . LEU A 1 88 ? -23.844 -15.344 -5.984 1 85.69 88 LEU A C 1
ATOM 707 O O . LEU A 1 88 ? -24.266 -15.273 -7.145 1 85.69 88 LEU A O 1
ATOM 711 N N . ASN A 1 89 ? -22.734 -16.078 -5.609 1 78.94 89 ASN A N 1
ATOM 712 C CA . ASN A 1 89 ? -22 -16.984 -6.477 1 78.94 89 ASN A CA 1
ATOM 713 C C . ASN A 1 89 ? -21.422 -16.266 -7.691 1 78.94 89 ASN A C 1
ATOM 715 O O . ASN A 1 89 ? -21.453 -16.797 -8.805 1 78.94 89 ASN A O 1
ATOM 719 N N . PHE A 1 90 ? -21.125 -14.969 -7.469 1 73.44 90 PHE A N 1
ATOM 720 C CA . PHE A 1 90 ? -20.406 -14.289 -8.531 1 73.44 90 PHE A CA 1
ATOM 721 C C . PHE A 1 90 ? -18.984 -14.82 -8.633 1 73.44 90 PHE A C 1
ATOM 723 O O . PHE A 1 90 ? -18.219 -14.758 -7.668 1 73.44 90 PHE A O 1
ATOM 730 N N . ARG A 1 91 ? -18.766 -15.812 -9.516 1 62.47 91 ARG A N 1
ATOM 731 C CA . ARG A 1 91 ? -17.484 -16.516 -9.672 1 62.47 91 ARG A CA 1
ATOM 732 C C . ARG A 1 91 ? -16.375 -15.562 -10.094 1 62.47 91 ARG A C 1
ATOM 734 O O . ARG A 1 91 ? -16.609 -14.664 -10.914 1 62.47 91 ARG A O 1
ATOM 741 N N . ASN A 1 92 ? -15.422 -15.352 -9.156 1 60.94 92 ASN A N 1
ATOM 742 C CA . ASN A 1 92 ? -14.242 -14.625 -9.609 1 60.94 92 ASN A CA 1
ATOM 743 C C . ASN A 1 92 ? -12.969 -15.414 -9.352 1 60.94 92 ASN A C 1
ATOM 745 O O . ASN A 1 92 ? -12.859 -16.125 -8.352 1 60.94 92 ASN A O 1
ATOM 749 N N . ASP A 1 93 ? -12.266 -15.695 -10.453 1 60.53 93 ASP A N 1
ATOM 750 C CA . ASP A 1 93 ? -11 -16.422 -10.414 1 60.53 93 ASP A CA 1
ATOM 751 C C . ASP A 1 93 ? -10.133 -15.938 -9.258 1 60.53 93 ASP A C 1
ATOM 753 O O . ASP A 1 93 ? -9.234 -16.656 -8.812 1 60.53 93 ASP A O 1
ATOM 757 N N . PHE A 1 94 ? -10.508 -14.828 -8.773 1 59.09 94 PHE A N 1
ATOM 758 C CA . PHE A 1 94 ? -9.719 -14.281 -7.668 1 59.09 94 PHE A CA 1
ATOM 759 C C . PHE A 1 94 ? -9.906 -15.117 -6.406 1 59.09 94 PHE A C 1
ATOM 761 O O . PHE A 1 94 ? -9.086 -15.062 -5.492 1 59.09 94 PHE A O 1
ATOM 768 N N . MET A 1 95 ? -10.891 -16.047 -6.523 1 59.28 95 MET A N 1
ATOM 769 C CA . MET A 1 95 ? -11.25 -16.797 -5.324 1 59.28 95 MET A CA 1
ATOM 770 C C . MET A 1 95 ? -10.422 -18.078 -5.211 1 59.28 95 MET A C 1
ATOM 772 O O . MET A 1 95 ? -10.367 -18.688 -4.148 1 59.28 95 MET A O 1
ATOM 776 N N . SER A 1 96 ? -9.781 -18.531 -6.273 1 62.31 96 SER A N 1
ATOM 777 C CA . SER A 1 96 ? -9.055 -19.797 -6.199 1 62.31 96 SER A CA 1
ATOM 778 C C . SER A 1 96 ? -8.023 -19.781 -5.074 1 62.31 96 SER A C 1
ATOM 780 O O . SER A 1 96 ? -7.875 -20.766 -4.344 1 62.31 96 SER A O 1
ATOM 782 N N . ASP A 1 97 ? -7.301 -18.703 -4.836 1 67.75 97 ASP A N 1
ATOM 783 C CA . ASP A 1 97 ? -6.328 -18.594 -3.75 1 67.75 97 ASP A CA 1
ATOM 784 C C . ASP A 1 97 ? -6.746 -17.516 -2.754 1 67.75 97 ASP A C 1
ATOM 786 O O . ASP A 1 97 ? -5.914 -16.719 -2.314 1 67.75 97 ASP A O 1
ATOM 790 N N . TYR A 1 98 ? -8.086 -17.672 -2.326 1 71.5 98 TYR A N 1
ATOM 791 C CA . TYR A 1 98 ? -8.703 -16.625 -1.509 1 71.5 98 TYR A CA 1
ATOM 792 C C . TYR A 1 98 ? -7.945 -16.438 -0.199 1 71.5 98 TYR A C 1
ATOM 794 O O . TYR A 1 98 ? -7.645 -15.312 0.199 1 71.5 98 TYR A O 1
ATOM 802 N N . PRO A 1 99 ? -7.57 -17.578 0.518 1 71.5 99 PRO A N 1
ATOM 803 C CA . PRO A 1 99 ? -6.918 -17.344 1.807 1 71.5 99 PRO A CA 1
ATOM 804 C C . PRO A 1 99 ? -5.633 -16.531 1.674 1 71.5 99 PRO A C 1
ATOM 806 O O . PRO A 1 99 ? -5.371 -15.641 2.494 1 71.5 99 PRO A O 1
ATOM 809 N N . ILE A 1 100 ? -4.938 -16.781 0.636 1 69.06 100 ILE A N 1
ATOM 810 C CA . ILE A 1 100 ? -3.678 -16.062 0.466 1 69.06 100 ILE A CA 1
ATOM 811 C C . ILE A 1 100 ? -3.953 -14.617 0.057 1 69.06 100 ILE A C 1
ATOM 813 O O . ILE A 1 100 ? -3.287 -13.695 0.53 1 69.06 100 ILE A O 1
ATOM 817 N N . HIS A 1 101 ? -5.016 -14.391 -0.653 1 74.31 101 HIS A N 1
ATOM 818 C CA . HIS A 1 101 ? -5.363 -13.055 -1.128 1 74.31 101 HIS A CA 1
ATOM 819 C C . HIS A 1 101 ? -5.867 -12.18 0.014 1 74.31 101 HIS A C 1
ATOM 821 O O . HIS A 1 101 ? -5.559 -10.984 0.068 1 74.31 101 HIS A O 1
ATOM 827 N N . ILE A 1 102 ? -6.488 -12.805 0.954 1 81.81 102 ILE A N 1
ATOM 828 C CA . ILE A 1 102 ? -7.098 -12.031 2.025 1 81.81 102 ILE A CA 1
ATOM 829 C C . ILE A 1 102 ? -6.016 -11.516 2.971 1 81.81 102 ILE A C 1
ATOM 831 O O . ILE A 1 102 ? -6.156 -10.438 3.557 1 81.81 102 ILE A O 1
ATOM 835 N N . ILE A 1 103 ? -4.984 -12.25 3.1 1 83.12 103 ILE A N 1
ATOM 836 C CA . ILE A 1 103 ? -3.902 -11.828 3.982 1 83.12 103 ILE A CA 1
ATOM 837 C C . ILE A 1 103 ? -3.26 -10.555 3.439 1 83.12 103 ILE A C 1
ATOM 839 O O . ILE A 1 103 ? -3.129 -9.562 4.16 1 83.12 103 ILE A O 1
ATOM 843 N N . LEU A 1 104 ? -2.875 -10.539 2.191 1 85.81 104 LEU A N 1
ATOM 844 C CA . LEU A 1 104 ? -2.238 -9.375 1.595 1 85.81 104 LEU A CA 1
ATOM 845 C C . LEU A 1 104 ? -3.189 -8.18 1.586 1 85.81 104 LEU A C 1
ATOM 847 O O . LEU A 1 104 ? -2.791 -7.059 1.911 1 85.81 104 LEU A O 1
ATOM 851 N N . MET A 1 105 ? -4.391 -8.438 1.26 1 89.56 105 MET A N 1
ATOM 852 C CA . MET A 1 105 ? -5.375 -7.355 1.241 1 89.56 105 MET A CA 1
ATOM 853 C C . MET A 1 105 ? -5.555 -6.762 2.635 1 89.56 105 MET A C 1
ATOM 855 O O . MET A 1 105 ? -5.695 -5.547 2.781 1 89.56 105 MET A O 1
ATOM 859 N N . SER A 1 106 ? -5.551 -7.621 3.609 1 93.44 106 SER A N 1
ATOM 860 C CA . SER A 1 106 ? -5.723 -7.16 4.984 1 93.44 106 SER A CA 1
ATOM 861 C C . SER A 1 106 ? -4.551 -6.285 5.422 1 93.44 106 SER A C 1
ATOM 863 O O . SER A 1 106 ? -4.742 -5.285 6.117 1 93.44 106 SER A O 1
ATOM 865 N N . VAL A 1 107 ? -3.408 -6.691 5.039 1 93.88 107 VAL A N 1
ATOM 866 C CA . VAL A 1 107 ? -2.23 -5.898 5.379 1 93.88 107 VAL A CA 1
ATOM 867 C C . VAL A 1 107 ? -2.332 -4.52 4.734 1 93.88 107 VAL A C 1
ATOM 869 O O . VAL A 1 107 ? -2.092 -3.502 5.395 1 93.88 107 VAL A O 1
ATOM 872 N N . ILE A 1 108 ? -2.688 -4.465 3.467 1 95.69 108 ILE A N 1
ATOM 873 C CA . ILE A 1 108 ? -2.807 -3.209 2.732 1 95.69 108 ILE A CA 1
ATOM 874 C C . ILE A 1 108 ? -3.881 -2.336 3.373 1 95.69 108 ILE A C 1
ATOM 876 O O . ILE A 1 108 ? -3.637 -1.167 3.682 1 95.69 108 ILE A O 1
ATOM 880 N N . LEU A 1 109 ? -5.008 -2.912 3.66 1 97.88 109 LEU A N 1
ATOM 881 C CA . LEU A 1 109 ? -6.156 -2.195 4.203 1 97.88 109 LEU A CA 1
ATOM 882 C C . LEU A 1 109 ? -5.859 -1.666 5.602 1 97.88 109 LEU A C 1
ATOM 884 O O . LEU A 1 109 ? -6.359 -0.606 5.988 1 97.88 109 LEU A O 1
ATOM 888 N N . LEU A 1 110 ? -5.062 -2.359 6.34 1 98.06 110 LEU A N 1
ATOM 889 C CA . LEU A 1 110 ? -4.746 -1.974 7.711 1 98.06 110 LEU A CA 1
ATOM 890 C C . LEU A 1 110 ? -3.625 -0.942 7.742 1 98.06 110 LEU A C 1
ATOM 892 O O . LEU A 1 110 ? -3.736 0.083 8.422 1 98.06 110 LEU A O 1
ATOM 896 N N . MET A 1 111 ? -2.613 -1.185 6.996 1 97.75 111 MET A N 1
ATOM 897 C CA . MET A 1 111 ? -1.373 -0.435 7.172 1 97.75 111 MET A CA 1
ATOM 898 C C . MET A 1 111 ? -1.464 0.933 6.504 1 97.75 111 MET A C 1
ATOM 900 O O . MET A 1 111 ? -0.974 1.926 7.043 1 97.75 111 MET A O 1
ATOM 904 N N . ILE A 1 112 ? -2.084 1.02 5.34 1 97.25 112 ILE A N 1
ATOM 905 C CA . ILE A 1 112 ? -2.1 2.279 4.605 1 97.25 112 ILE A CA 1
ATOM 906 C C . ILE A 1 112 ? -2.822 3.346 5.422 1 97.25 112 ILE A C 1
ATOM 908 O O . ILE A 1 112 ? -2.264 4.41 5.703 1 97.25 112 ILE A O 1
ATOM 912 N N . PRO A 1 113 ? -4.031 3.121 5.898 1 97.69 113 PRO A N 1
ATOM 913 C CA . PRO A 1 113 ? -4.656 4.176 6.703 1 97.69 113 PRO A CA 1
ATOM 914 C C . PRO A 1 113 ? -3.914 4.438 8.008 1 97.69 113 PRO A C 1
ATOM 916 O O . PRO A 1 113 ? -3.906 5.57 8.5 1 97.69 113 PRO A O 1
ATOM 919 N N . THR A 1 114 ? -3.293 3.395 8.586 1 97.75 114 THR A N 1
ATOM 920 C CA . THR A 1 114 ? -2.504 3.582 9.797 1 97.75 114 THR A CA 1
ATOM 921 C C . THR A 1 114 ? -1.324 4.512 9.539 1 97.75 114 THR A C 1
ATOM 923 O O . THR A 1 114 ? -1.061 5.426 10.328 1 97.75 114 THR A O 1
ATOM 926 N N . PHE A 1 115 ? -0.661 4.32 8.422 1 96.62 115 PHE A N 1
ATOM 927 C CA . PHE A 1 115 ? 0.461 5.18 8.062 1 96.62 115 PHE A CA 1
ATOM 928 C C . PHE A 1 115 ? -0.012 6.602 7.785 1 96.62 115 PHE A C 1
ATOM 930 O O . PHE A 1 115 ? 0.646 7.566 8.172 1 96.62 115 PHE A O 1
ATOM 937 N N . LEU A 1 116 ? -1.08 6.73 7.094 1 95.94 116 LEU A N 1
ATOM 938 C CA . LEU A 1 116 ? -1.649 8.047 6.844 1 95.94 116 LEU A CA 1
ATOM 939 C C . LEU A 1 116 ? -1.999 8.75 8.148 1 95.94 116 LEU A C 1
ATOM 941 O O . LEU A 1 116 ? -1.743 9.945 8.312 1 95.94 116 LEU A O 1
ATOM 945 N N . GLY A 1 117 ? -2.586 7.988 9.039 1 95.81 117 GLY A N 1
ATOM 946 C CA . GLY A 1 117 ? -2.887 8.539 10.359 1 95.81 117 GLY A CA 1
ATOM 947 C C . GLY A 1 117 ? -1.649 8.992 11.109 1 95.81 117 GLY A C 1
ATOM 948 O O . GLY A 1 117 ? -1.659 10.039 11.758 1 95.81 117 GLY A O 1
ATOM 949 N N . TYR A 1 118 ? -0.651 8.156 11.047 1 94.69 118 TYR A N 1
ATOM 950 C CA . TYR A 1 118 ? 0.602 8.5 11.711 1 94.69 118 TYR A CA 1
ATOM 951 C C . TYR A 1 118 ?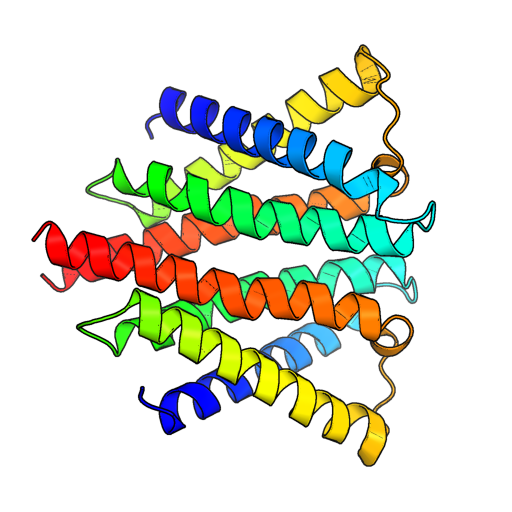 1.151 9.82 11.188 1 94.69 118 TYR A C 1
ATOM 953 O O . TYR A 1 118 ? 1.499 10.711 11.969 1 94.69 118 TYR A O 1
ATOM 961 N N . LEU A 1 119 ? 1.201 10.008 9.922 1 92.75 119 LEU A N 1
ATOM 962 C CA . LEU A 1 119 ? 1.721 11.227 9.32 1 92.75 119 LEU A CA 1
ATOM 963 C C . LEU A 1 119 ? 0.848 12.43 9.688 1 92.75 119 LEU A C 1
ATOM 965 O O . LEU A 1 119 ? 1.362 13.5 10.008 1 92.75 119 LEU A O 1
ATOM 969 N N . ALA A 1 120 ? -0.403 12.242 9.609 1 91.81 120 ALA A N 1
ATOM 970 C CA . ALA A 1 120 ? -1.337 13.312 9.945 1 91.81 120 ALA A CA 1
ATOM 971 C C . ALA A 1 120 ? -1.146 13.781 11.383 1 91.81 120 ALA A C 1
ATOM 973 O O . ALA A 1 120 ? -1.14 14.984 11.656 1 91.81 120 ALA A O 1
ATOM 974 N N . GLN A 1 121 ? -0.953 12.828 12.25 1 90.5 121 GLN A N 1
ATOM 975 C CA . GLN A 1 121 ? -0.792 13.164 13.664 1 90.5 121 GLN A CA 1
ATOM 976 C C . GLN A 1 121 ? 0.526 13.891 13.914 1 90.5 121 GLN A C 1
ATOM 978 O O . GLN A 1 121 ? 0.584 14.82 14.719 1 90.5 121 GLN A O 1
ATOM 983 N N . MET A 1 122 ? 1.521 13.539 13.32 1 85.81 122 MET A N 1
ATOM 984 C CA . MET A 1 122 ? 2.822 14.188 13.461 1 85.81 122 MET A CA 1
ATOM 985 C C . MET A 1 122 ? 2.77 15.625 12.961 1 85.81 122 MET A C 1
ATOM 987 O O . MET A 1 122 ? 3.312 16.531 13.594 1 85.81 122 MET A O 1
ATOM 991 N N . LYS A 1 123 ? 2.143 15.867 11.867 1 75.38 123 LYS A N 1
ATOM 992 C CA . LYS A 1 123 ? 2.084 17.219 11.305 1 75.38 123 LYS A CA 1
ATOM 993 C C . LYS A 1 123 ? 1.209 18.125 12.156 1 75.38 123 LYS A C 1
ATOM 995 O O . LYS A 1 123 ? 1.486 19.328 12.281 1 75.38 123 LYS A O 1
ATOM 1000 N N . ILE A 1 124 ? 0.335 17.531 12.742 1 65.69 124 ILE A N 1
ATOM 1001 C CA . ILE A 1 124 ? -0.484 18.312 13.664 1 65.69 124 ILE A CA 1
ATOM 1002 C C . ILE A 1 124 ? 0.343 18.688 14.891 1 65.69 124 ILE A C 1
ATOM 1004 O O . ILE A 1 124 ? 0.259 19.812 15.375 1 65.69 124 ILE A O 1
ATOM 1008 N N . GLU A 1 125 ? 1.269 17.797 15.25 1 66.94 125 GLU A N 1
ATOM 1009 C CA . GLU A 1 125 ? 2.092 18.031 16.422 1 66.94 125 GLU A CA 1
ATOM 1010 C C . GLU A 1 125 ? 3.215 19.016 16.125 1 66.94 125 GLU A C 1
ATOM 1012 O O . GLU A 1 125 ? 3.68 19.734 17.016 1 66.94 125 GLU A O 1
ATOM 1017 N N . LEU A 1 126 ? 3.648 19.062 15.039 1 56.69 126 LEU A N 1
ATOM 1018 C CA . LEU A 1 126 ? 4.711 19.984 14.664 1 56.69 126 LEU A CA 1
ATOM 1019 C C . LEU A 1 126 ? 4.156 21.375 14.406 1 56.69 126 LEU A C 1
ATOM 1021 O O . LEU A 1 126 ? 4.906 22.359 14.375 1 56.69 126 LEU A O 1
ATOM 1025 N N . LYS A 1 127 ? 2.908 21.547 14.352 1 49.78 127 LYS A N 1
ATOM 1026 C CA . LYS A 1 127 ? 2.305 22.859 14.258 1 49.78 127 LYS A CA 1
ATOM 1027 C C . LYS A 1 127 ? 1.891 23.375 15.633 1 49.78 127 LYS A C 1
ATOM 1029 O O . LYS A 1 127 ? 1.49 22.594 16.5 1 49.78 127 LYS A O 1
ATOM 1034 N N . MET B 1 1 ? 13.984 18.125 -5.363 1 80.75 1 MET B N 1
ATOM 1035 C CA . MET B 1 1 ? 14.109 16.797 -4.758 1 80.75 1 MET B CA 1
ATOM 1036 C C . MET B 1 1 ? 15.484 16.609 -4.129 1 80.75 1 MET B C 1
ATOM 1038 O O . MET B 1 1 ? 16.484 17.094 -4.652 1 80.75 1 MET B O 1
ATOM 1042 N N . LYS B 1 2 ? 15.445 16.141 -2.98 1 91.06 2 LYS B N 1
ATOM 1043 C CA . LYS B 1 2 ? 16.672 15.695 -2.316 1 91.06 2 LYS B CA 1
ATOM 1044 C C . LYS B 1 2 ? 17.031 14.281 -2.742 1 91.06 2 LYS B C 1
ATOM 1046 O O . LYS B 1 2 ? 16.703 13.312 -2.055 1 91.06 2 LYS B O 1
ATOM 1051 N N . LEU B 1 3 ? 17.797 14.188 -3.889 1 94.75 3 LEU B N 1
ATOM 1052 C CA . LEU B 1 3 ? 18.078 12.914 -4.535 1 94.75 3 LEU B CA 1
ATOM 1053 C C . LEU B 1 3 ? 18.828 11.984 -3.594 1 94.75 3 LEU B C 1
ATOM 1055 O O . LEU B 1 3 ? 18.562 10.781 -3.543 1 94.75 3 LEU B O 1
ATOM 1059 N N . LYS B 1 4 ? 19.828 12.555 -2.887 1 96.38 4 LYS B N 1
ATOM 1060 C CA . LYS B 1 4 ? 20.609 11.75 -1.947 1 96.38 4 LYS B CA 1
ATOM 1061 C C . LYS B 1 4 ? 19.688 11.086 -0.914 1 96.38 4 LYS B C 1
ATOM 1063 O O . LYS B 1 4 ? 19.875 9.914 -0.589 1 96.38 4 LYS B O 1
ATOM 1068 N N . LEU B 1 5 ? 18.781 11.836 -0.439 1 96.81 5 LEU B N 1
ATOM 1069 C CA . LEU B 1 5 ? 17.812 11.336 0.535 1 96.81 5 LEU B CA 1
ATOM 1070 C C . LEU B 1 5 ? 16.953 10.234 -0.07 1 96.81 5 LEU B C 1
ATOM 1072 O O . LEU B 1 5 ? 16.719 9.203 0.569 1 96.81 5 LEU B O 1
ATOM 1076 N N . GLY B 1 6 ? 16.484 10.477 -1.277 1 97.38 6 GLY B N 1
ATOM 1077 C CA . GLY B 1 6 ? 15.711 9.461 -1.986 1 97.38 6 GLY B CA 1
ATOM 1078 C C . GLY B 1 6 ? 16.469 8.156 -2.166 1 97.38 6 GLY B C 1
ATOM 1079 O O . GLY B 1 6 ? 15.906 7.074 -1.992 1 97.38 6 GLY B O 1
ATOM 1080 N N . ILE B 1 7 ? 17.719 8.281 -2.508 1 97.88 7 ILE B N 1
ATOM 1081 C CA . ILE B 1 7 ? 18.562 7.109 -2.725 1 97.88 7 ILE B CA 1
ATOM 1082 C C . ILE B 1 7 ? 18.75 6.355 -1.409 1 97.88 7 ILE B C 1
ATOM 1084 O O . ILE B 1 7 ? 18.625 5.133 -1.362 1 97.88 7 ILE B O 1
ATOM 1088 N N . ILE B 1 8 ? 19.047 7.066 -0.338 1 98.12 8 ILE B N 1
ATOM 1089 C CA . ILE B 1 8 ? 19.281 6.453 0.965 1 98.12 8 ILE B CA 1
ATOM 1090 C C . ILE B 1 8 ? 18.047 5.672 1.401 1 98.12 8 ILE B C 1
ATOM 1092 O O . ILE B 1 8 ? 18.141 4.504 1.783 1 98.12 8 ILE B O 1
ATOM 1096 N N . TYR B 1 9 ? 16.906 6.312 1.324 1 98.06 9 TYR B N 1
ATOM 1097 C CA . TYR B 1 9 ? 15.68 5.645 1.757 1 98.06 9 TYR B CA 1
ATOM 1098 C C . TYR B 1 9 ? 15.312 4.512 0.807 1 98.06 9 TYR B C 1
ATOM 1100 O O . TYR B 1 9 ? 14.766 3.492 1.23 1 98.06 9 TYR B O 1
ATOM 1108 N N . GLY B 1 10 ? 15.57 4.656 -0.505 1 98.25 10 GLY B N 1
ATOM 1109 C CA . GLY B 1 10 ? 15.375 3.551 -1.433 1 98.25 10 GLY B CA 1
ATOM 1110 C C . GLY B 1 10 ? 16.219 2.334 -1.091 1 98.25 10 GLY B C 1
ATOM 1111 O O . GLY B 1 10 ? 15.727 1.204 -1.135 1 98.25 10 GLY B O 1
ATOM 1112 N N . VAL B 1 11 ? 17.438 2.545 -0.736 1 97.94 11 VAL B N 1
ATOM 1113 C CA . VAL B 1 11 ? 18.344 1.462 -0.354 1 97.94 11 VAL B CA 1
ATOM 1114 C C . VAL B 1 11 ? 17.844 0.812 0.938 1 97.94 11 VAL B C 1
ATOM 1116 O O . VAL B 1 11 ? 17.828 -0.416 1.051 1 97.94 11 VAL B O 1
ATOM 1119 N N . LEU B 1 12 ? 17.469 1.603 1.883 1 98.31 12 LEU B N 1
ATOM 1120 C CA . LEU B 1 12 ? 16.984 1.084 3.158 1 98.31 12 LEU B CA 1
ATOM 1121 C C . LEU B 1 12 ? 15.727 0.239 2.965 1 98.31 12 LEU B C 1
ATOM 1123 O O . LEU B 1 12 ? 15.578 -0.815 3.586 1 98.31 12 LEU B O 1
ATOM 1127 N N . ILE B 1 13 ? 14.789 0.75 2.133 1 98.06 13 ILE B N 1
ATOM 1128 C CA . ILE B 1 13 ? 13.578 -0.007 1.833 1 98.06 13 ILE B CA 1
ATOM 1129 C C . ILE B 1 13 ? 13.953 -1.376 1.271 1 98.06 13 ILE B C 1
ATOM 1131 O O . ILE B 1 13 ? 13.422 -2.4 1.71 1 98.06 13 ILE B O 1
ATOM 1135 N N . TRP B 1 14 ? 14.875 -1.403 0.345 1 96.44 14 TRP B N 1
ATOM 1136 C CA . TRP B 1 14 ? 15.281 -2.654 -0.287 1 96.44 14 TRP B CA 1
ATOM 1137 C C . TRP B 1 14 ? 15.945 -3.582 0.722 1 96.44 14 TRP B C 1
ATOM 1139 O O . TRP B 1 14 ? 15.602 -4.762 0.811 1 96.44 14 TRP B O 1
ATOM 1149 N N . VAL B 1 15 ? 16.891 -3.088 1.485 1 96.19 15 VAL B N 1
ATOM 1150 C CA . VAL B 1 15 ? 17.688 -3.883 2.418 1 96.19 15 VAL B CA 1
ATOM 1151 C C . VAL B 1 15 ? 16.766 -4.473 3.496 1 96.19 15 VAL B C 1
ATOM 1153 O O . VAL B 1 15 ? 16.844 -5.664 3.795 1 96.19 15 VAL B O 1
ATOM 1156 N N . VAL B 1 16 ? 15.961 -3.639 4.086 1 96.12 16 VAL B N 1
ATOM 1157 C CA . VAL B 1 16 ? 15.078 -4.094 5.156 1 96.12 16 VAL B CA 1
ATOM 1158 C C . VAL B 1 16 ? 14.094 -5.121 4.613 1 96.12 16 VAL B C 1
ATOM 1160 O O . VAL B 1 16 ? 13.844 -6.152 5.242 1 96.12 16 VAL B O 1
ATOM 1163 N N . THR B 1 17 ? 13.531 -4.812 3.416 1 93 17 THR B N 1
ATOM 1164 C CA . THR B 1 17 ? 12.625 -5.766 2.787 1 93 17 THR B CA 1
ATOM 1165 C C . THR B 1 17 ? 13.328 -7.098 2.541 1 93 17 THR B C 1
ATOM 1167 O O . THR B 1 17 ? 12.766 -8.164 2.814 1 93 17 THR B O 1
ATOM 1170 N N . TYR B 1 18 ? 14.508 -7.066 2.088 1 89.31 18 TYR B N 1
ATOM 1171 C CA . TYR B 1 18 ? 15.273 -8.273 1.795 1 89.31 18 TYR B CA 1
ATOM 1172 C C . TYR B 1 18 ? 15.547 -9.07 3.066 1 89.31 18 TYR B C 1
ATOM 1174 O O . TYR B 1 18 ? 15.352 -10.281 3.096 1 89.31 18 TYR B O 1
ATOM 1182 N N . ILE B 1 19 ? 16 -8.438 4.09 1 90.31 19 ILE B N 1
ATOM 1183 C CA . ILE B 1 19 ? 16.312 -9.086 5.355 1 90.31 19 ILE B CA 1
ATOM 1184 C C . ILE B 1 19 ? 15.07 -9.758 5.922 1 90.31 19 ILE B C 1
ATOM 1186 O O . ILE B 1 19 ? 15.109 -10.914 6.344 1 90.31 19 ILE B O 1
ATOM 1190 N N . ILE B 1 20 ? 13.961 -9.008 5.957 1 89.44 20 ILE B N 1
ATOM 1191 C CA . ILE B 1 20 ? 12.711 -9.562 6.477 1 89.44 20 ILE B CA 1
ATOM 1192 C C . ILE B 1 20 ? 12.289 -10.766 5.637 1 89.44 20 ILE B C 1
ATOM 1194 O O . ILE B 1 20 ? 11.789 -11.758 6.168 1 89.44 20 ILE B O 1
ATOM 1198 N N . SER B 1 21 ? 12.516 -10.656 4.316 1 81.81 21 SER B N 1
ATOM 1199 C CA . SER B 1 21 ? 12.109 -11.734 3.42 1 81.81 21 SER B CA 1
ATOM 1200 C C . SER B 1 21 ? 12.93 -13 3.67 1 81.81 21 SER B C 1
ATOM 1202 O O . SER B 1 21 ? 12.406 -14.109 3.564 1 81.81 21 SER B O 1
ATOM 1204 N N . ILE B 1 22 ? 14.188 -12.883 3.945 1 81.25 22 ILE B N 1
ATOM 1205 C CA . ILE B 1 22 ? 15.055 -14.023 4.234 1 81.25 22 ILE B CA 1
ATOM 1206 C C . ILE B 1 22 ? 14.594 -14.703 5.527 1 81.25 22 ILE B C 1
ATOM 1208 O O . ILE B 1 22 ? 14.617 -15.93 5.633 1 81.25 22 ILE B O 1
ATOM 1212 N N . ILE B 1 23 ? 14.227 -13.953 6.465 1 83.06 23 ILE B N 1
ATOM 1213 C CA . ILE B 1 23 ? 13.773 -14.477 7.75 1 83.06 23 ILE B CA 1
ATOM 1214 C C . ILE B 1 23 ? 12.422 -15.164 7.582 1 83.06 23 ILE B C 1
ATOM 1216 O O . ILE B 1 23 ? 12.148 -16.188 8.219 1 83.06 23 ILE B O 1
ATOM 1220 N N . ALA B 1 24 ? 11.578 -14.633 6.75 1 76.38 24 ALA B N 1
ATOM 1221 C CA . ALA B 1 24 ? 10.219 -15.133 6.559 1 76.38 24 ALA B CA 1
ATOM 1222 C C . ALA B 1 24 ? 10.211 -16.359 5.66 1 76.38 24 ALA B C 1
ATOM 1224 O O . ALA B 1 24 ? 9.281 -17.172 5.707 1 76.38 24 ALA B O 1
ATOM 1225 N N . GLN B 1 25 ? 11.172 -16.516 4.848 1 71.88 25 GLN B N 1
ATOM 1226 C CA . GLN B 1 25 ? 11.203 -17.547 3.811 1 71.88 25 GLN B CA 1
ATOM 1227 C C . GLN B 1 25 ? 11.07 -18.938 4.414 1 71.88 25 GLN B C 1
ATOM 1229 O O . GLN B 1 25 ? 10.297 -19.766 3.92 1 71.88 25 GLN B O 1
ATOM 1234 N N . PRO B 1 26 ? 11.875 -19.219 5.387 1 67.69 26 PRO B N 1
ATOM 1235 C CA . PRO B 1 26 ? 11.734 -20.562 5.953 1 67.69 26 PRO B CA 1
ATOM 1236 C C . PRO B 1 26 ? 10.336 -20.828 6.496 1 67.69 26 PRO B C 1
ATOM 1238 O O . PRO B 1 26 ? 9.914 -21.984 6.586 1 67.69 26 PRO B O 1
ATOM 1241 N N . LEU B 1 27 ? 9.734 -19.844 6.938 1 62.47 27 LEU B N 1
ATOM 1242 C CA . LEU B 1 27 ? 8.391 -19.969 7.484 1 62.47 27 LEU B CA 1
ATOM 1243 C C . LEU B 1 27 ? 7.371 -20.203 6.371 1 62.47 27 LEU B C 1
ATOM 1245 O O . LEU B 1 27 ? 6.25 -20.656 6.633 1 62.47 27 LEU B O 1
ATOM 1249 N N . LEU B 1 28 ? 7.828 -19.812 5.27 1 59.78 28 LEU B N 1
ATOM 1250 C CA . LEU B 1 28 ? 6.914 -19.875 4.137 1 59.78 28 LEU B CA 1
ATOM 1251 C C . LEU B 1 28 ? 7.23 -21.078 3.26 1 59.78 28 LEU B C 1
ATOM 1253 O O . LEU B 1 28 ? 8.391 -21.312 2.904 1 59.78 28 LEU B O 1
ATOM 1257 N N . TYR B 1 29 ? 6.766 -22.109 3.633 1 56.59 29 TYR B N 1
ATOM 1258 C CA . TYR B 1 29 ? 6.984 -23.359 2.912 1 56.59 29 TYR B CA 1
ATOM 1259 C C . TYR B 1 29 ? 7.23 -23.094 1.431 1 56.59 29 TYR B C 1
ATOM 1261 O O . TYR B 1 29 ? 6.805 -22.062 0.896 1 56.59 29 TYR B O 1
ATOM 1269 N N . ASP B 1 30 ? 8.086 -23.844 0.738 1 55.84 30 ASP B N 1
ATOM 1270 C CA . ASP B 1 30 ? 8.523 -23.922 -0.655 1 55.84 30 ASP B CA 1
ATOM 1271 C C . ASP B 1 30 ? 7.363 -23.625 -1.604 1 55.84 30 ASP B C 1
ATOM 1273 O O . ASP B 1 30 ? 7.406 -23.984 -2.779 1 55.84 30 ASP B O 1
ATOM 1277 N N . ASN B 1 31 ? 6.223 -23.078 -0.972 1 58.38 31 ASN B N 1
ATOM 1278 C CA . ASN B 1 31 ? 5.113 -22.859 -1.897 1 58.38 31 ASN B CA 1
ATOM 1279 C C . ASN B 1 31 ? 5.117 -21.438 -2.461 1 58.38 31 ASN B C 1
ATOM 1281 O O . ASN B 1 31 ? 5.078 -20.469 -1.706 1 58.38 31 ASN B O 1
ATOM 1285 N N . ASN B 1 32 ? 5.449 -21.266 -3.676 1 61.16 32 ASN B N 1
ATOM 1286 C CA . ASN B 1 32 ? 5.516 -20.062 -4.488 1 61.16 32 ASN B CA 1
ATOM 1287 C C . ASN B 1 32 ? 4.332 -19.141 -4.211 1 61.16 32 ASN B C 1
ATOM 1289 O O . ASN B 1 32 ? 4.48 -17.906 -4.215 1 61.16 32 ASN B O 1
ATOM 1293 N N . ALA B 1 33 ? 3.227 -19.859 -3.787 1 62.06 33 ALA B N 1
ATOM 1294 C CA . ALA B 1 33 ? 2.027 -19.062 -3.588 1 62.06 33 ALA B CA 1
ATOM 1295 C C . ALA B 1 33 ? 2.182 -18.141 -2.381 1 62.06 33 ALA B C 1
ATOM 1297 O O . ALA B 1 33 ? 1.768 -16.969 -2.422 1 62.06 33 ALA B O 1
ATOM 1298 N N . TYR B 1 34 ? 2.926 -18.531 -1.331 1 63.44 34 TYR B N 1
ATOM 1299 C CA . TYR B 1 34 ? 3.082 -17.734 -0.117 1 63.44 34 TYR B CA 1
ATOM 1300 C C . TYR B 1 34 ? 4.137 -16.656 -0.305 1 63.44 34 TYR B C 1
ATOM 1302 O O . TYR B 1 34 ? 3.992 -15.539 0.208 1 63.44 34 TYR B O 1
ATOM 1310 N N . THR B 1 35 ? 5.133 -17.016 -1.121 1 65.5 35 THR B N 1
ATOM 1311 C CA . THR B 1 35 ? 6.164 -16.016 -1.382 1 65.5 35 THR B CA 1
ATOM 1312 C C . THR B 1 35 ? 5.574 -14.797 -2.1 1 65.5 35 THR B C 1
ATOM 1314 O O . THR B 1 35 ? 5.934 -13.656 -1.805 1 65.5 35 THR B O 1
ATOM 1317 N N . ASN B 1 36 ? 4.605 -15.062 -2.965 1 66.81 36 ASN B N 1
ATOM 1318 C CA . ASN B 1 36 ? 3.982 -14.016 -3.76 1 66.81 36 ASN B CA 1
ATOM 1319 C C . ASN B 1 36 ? 3.1 -13.109 -2.902 1 66.81 36 ASN B C 1
ATOM 1321 O O . ASN B 1 36 ? 2.756 -12 -3.311 1 66.81 36 ASN B O 1
ATOM 1325 N N . LEU B 1 37 ? 2.887 -13.609 -1.705 1 68 37 LEU B N 1
ATOM 1326 C CA . LEU B 1 37 ? 2.02 -12.836 -0.821 1 68 37 LEU B CA 1
ATOM 1327 C C . LEU B 1 37 ? 2.84 -12.07 0.209 1 68 37 LEU B C 1
ATOM 1329 O O . LEU B 1 37 ? 2.551 -10.906 0.495 1 68 37 LEU B O 1
ATOM 1333 N N . ILE B 1 38 ? 3.816 -12.672 0.671 1 73.62 38 ILE B N 1
ATOM 1334 C CA . ILE B 1 38 ? 4.531 -12.133 1.824 1 73.62 38 ILE B CA 1
ATOM 1335 C C . ILE B 1 38 ? 5.391 -10.953 1.394 1 73.62 38 ILE B C 1
ATOM 1337 O O . ILE B 1 38 ? 5.5 -9.961 2.119 1 73.62 38 ILE B O 1
ATOM 1341 N N . MET B 1 39 ? 5.914 -11.062 0.187 1 80.56 39 MET B N 1
ATOM 1342 C CA . MET B 1 39 ? 6.852 -10.031 -0.233 1 80.56 39 MET B CA 1
ATOM 1343 C C . MET B 1 39 ? 6.141 -8.695 -0.427 1 80.56 39 MET B C 1
ATOM 1345 O O . MET B 1 39 ? 6.57 -7.672 0.108 1 80.56 39 MET B O 1
ATOM 1349 N N . PRO B 1 40 ? 5.008 -8.727 -1.074 1 84.88 40 PRO B N 1
ATOM 1350 C CA . PRO B 1 40 ? 4.301 -7.445 -1.195 1 84.88 40 PRO B CA 1
ATOM 1351 C C . PRO B 1 40 ? 3.811 -6.914 0.149 1 84.88 40 PRO B C 1
ATOM 1353 O O . PRO B 1 40 ? 3.789 -5.699 0.364 1 84.88 40 PRO B O 1
ATOM 1356 N N . ALA B 1 41 ? 3.455 -7.836 1.011 1 87.25 41 ALA B N 1
ATOM 1357 C CA . ALA B 1 41 ? 3.02 -7.402 2.336 1 87.25 41 ALA B CA 1
ATOM 1358 C C . ALA B 1 41 ? 4.152 -6.699 3.08 1 87.25 41 ALA B C 1
ATOM 1360 O O . ALA B 1 41 ? 3.941 -5.645 3.686 1 87.25 41 ALA B O 1
ATOM 1361 N N . ILE B 1 42 ? 5.285 -7.262 2.998 1 90.25 42 ILE B N 1
ATOM 1362 C CA . ILE B 1 42 ? 6.457 -6.695 3.656 1 90.25 42 ILE B CA 1
ATOM 1363 C C . ILE B 1 42 ? 6.785 -5.336 3.047 1 90.25 42 ILE B C 1
ATOM 1365 O O . ILE B 1 42 ? 7.07 -4.379 3.768 1 90.25 42 ILE B O 1
ATOM 1369 N N . ILE B 1 43 ? 6.695 -5.242 1.764 1 93.06 43 ILE B N 1
ATOM 1370 C CA . ILE B 1 43 ? 7.078 -4.012 1.073 1 93.06 43 ILE B CA 1
ATOM 1371 C C . ILE B 1 43 ? 6.098 -2.896 1.431 1 93.06 43 ILE B C 1
ATOM 1373 O O . ILE B 1 43 ? 6.488 -1.731 1.54 1 93.06 43 ILE B O 1
ATOM 1377 N N . VAL B 1 44 ? 4.867 -3.207 1.57 1 95 44 VAL B N 1
ATOM 1378 C CA . VAL B 1 44 ? 3.883 -2.209 1.982 1 95 44 VAL B CA 1
ATOM 1379 C C . VAL B 1 44 ? 4.277 -1.624 3.336 1 95 44 VAL B C 1
ATOM 1381 O O . VAL B 1 44 ? 4.312 -0.403 3.506 1 95 44 VAL B O 1
ATOM 1384 N N . ILE B 1 45 ? 4.605 -2.502 4.277 1 95.94 45 ILE B N 1
ATOM 1385 C CA . ILE B 1 45 ? 4.93 -2.096 5.641 1 95.94 45 ILE B CA 1
ATOM 1386 C C . ILE B 1 45 ? 6.215 -1.274 5.641 1 95.94 45 ILE B C 1
ATOM 1388 O O . ILE B 1 45 ? 6.262 -0.181 6.207 1 95.94 45 ILE B O 1
ATOM 1392 N N . VAL B 1 46 ? 7.195 -1.752 4.996 1 97.5 46 VAL B N 1
ATOM 1393 C CA . VAL B 1 46 ? 8.516 -1.121 5 1 97.5 46 VAL B CA 1
ATOM 1394 C C . VAL B 1 46 ? 8.453 0.207 4.246 1 97.5 46 VAL B C 1
ATOM 1396 O O . VAL B 1 46 ? 8.992 1.214 4.707 1 97.5 46 VAL B O 1
ATOM 1399 N N . THR B 1 47 ? 7.77 0.222 3.092 1 97.88 47 THR B N 1
ATOM 1400 C CA . THR B 1 47 ? 7.637 1.446 2.309 1 97.88 47 THR B CA 1
ATOM 1401 C C . THR B 1 47 ? 6.844 2.498 3.078 1 97.88 47 THR B C 1
ATOM 1403 O O . THR B 1 47 ? 7.152 3.689 3.006 1 97.88 47 THR B O 1
ATOM 1406 N N . GLY B 1 48 ? 5.805 2.049 3.732 1 97.5 48 GLY B N 1
ATOM 1407 C CA . GLY B 1 48 ? 5.074 2.988 4.566 1 97.5 48 GLY B CA 1
ATOM 1408 C C . GLY B 1 48 ? 5.938 3.641 5.629 1 97.5 48 GLY B C 1
ATOM 1409 O O . GLY B 1 48 ? 5.91 4.863 5.793 1 97.5 48 GLY B O 1
ATOM 1410 N N . PHE B 1 49 ? 6.699 2.812 6.309 1 96.75 49 PHE B N 1
ATOM 1411 C CA . PHE B 1 49 ? 7.555 3.291 7.387 1 96.75 49 PHE B CA 1
ATOM 1412 C C . PHE B 1 49 ? 8.594 4.273 6.855 1 96.75 49 PHE B C 1
ATOM 1414 O O . PHE B 1 49 ? 8.672 5.41 7.324 1 96.75 49 PHE B O 1
ATOM 1421 N N . PHE B 1 50 ? 9.328 3.92 5.875 1 97.62 50 PHE B N 1
ATOM 1422 C CA . PHE B 1 50 ? 10.398 4.773 5.359 1 97.62 50 PHE B CA 1
ATOM 1423 C C . PHE B 1 50 ? 9.82 5.906 4.52 1 97.62 50 PHE B C 1
ATOM 1425 O O . PHE B 1 50 ? 10.453 6.957 4.375 1 97.62 50 PHE B O 1
ATOM 1432 N N . GLY B 1 51 ? 8.602 5.656 3.887 1 97.06 51 GLY B N 1
ATOM 1433 C CA . GLY B 1 51 ? 7.926 6.742 3.193 1 97.06 51 GLY B CA 1
ATOM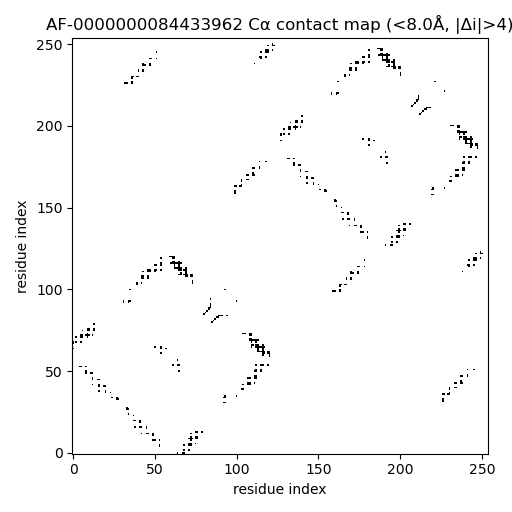 1434 C C . GLY B 1 51 ? 7.598 7.914 4.098 1 97.06 51 GLY B C 1
ATOM 1435 O O . GLY B 1 51 ? 7.742 9.07 3.701 1 97.06 51 GLY B O 1
ATOM 1436 N N . ILE B 1 52 ? 7.184 7.578 5.289 1 96.19 52 ILE B N 1
ATOM 1437 C CA . ILE B 1 52 ? 6.891 8.617 6.27 1 96.19 52 ILE B CA 1
ATOM 1438 C C . ILE B 1 52 ? 8.164 9.383 6.613 1 96.19 52 ILE B C 1
ATOM 1440 O O . ILE B 1 52 ? 8.18 10.609 6.621 1 96.19 52 ILE B O 1
ATOM 1444 N N . LEU B 1 53 ? 9.242 8.656 6.906 1 95.69 53 LEU B N 1
ATOM 1445 C CA . LEU B 1 53 ? 10.508 9.289 7.246 1 95.69 53 LEU B CA 1
ATOM 1446 C C . LEU B 1 53 ? 11.008 10.156 6.098 1 95.69 53 LEU B C 1
ATOM 1448 O O . LEU B 1 53 ? 11.609 11.211 6.328 1 95.69 53 LEU B O 1
ATOM 1452 N N . TYR B 1 54 ? 10.773 9.711 4.91 1 96.81 54 TYR B N 1
ATOM 1453 C CA . TYR B 1 54 ? 11.188 10.461 3.73 1 96.81 54 TYR B CA 1
ATOM 1454 C C . TYR B 1 54 ? 10.391 11.75 3.586 1 96.81 54 TYR B C 1
ATOM 1456 O O . TYR B 1 54 ? 10.961 12.828 3.451 1 96.81 54 TYR B O 1
ATOM 1464 N N . ILE B 1 55 ? 9.062 11.711 3.613 1 95.94 55 ILE B N 1
ATOM 1465 C CA . ILE B 1 55 ? 8.172 12.828 3.328 1 95.94 55 ILE B CA 1
ATOM 1466 C C . ILE B 1 55 ? 8.32 13.906 4.402 1 95.94 55 ILE B C 1
ATOM 1468 O O . ILE B 1 55 ? 8.18 15.094 4.125 1 95.94 55 ILE B O 1
ATOM 1472 N N . ARG B 1 56 ? 8.688 13.461 5.555 1 92.69 56 ARG B N 1
ATOM 1473 C CA . ARG B 1 56 ? 8.805 14.383 6.68 1 92.69 56 ARG B CA 1
ATOM 1474 C C . ARG B 1 56 ? 9.938 15.383 6.453 1 92.69 56 ARG B C 1
ATOM 1476 O O . ARG B 1 56 ? 10.039 16.391 7.164 1 92.69 56 ARG B O 1
ATOM 1483 N N . ASN B 1 57 ? 10.758 15.117 5.566 1 93.44 57 ASN B N 1
ATOM 1484 C CA . ASN B 1 57 ? 11.906 15.992 5.312 1 93.44 57 ASN B CA 1
ATOM 1485 C C . ASN B 1 57 ? 11.531 17.156 4.395 1 93.44 57 ASN B C 1
ATOM 1487 O O . ASN B 1 57 ? 12.367 18.016 4.109 1 93.44 57 ASN B O 1
ATOM 1491 N N . PHE B 1 58 ? 10.273 17.203 3.99 1 92.12 58 PHE B N 1
ATOM 1492 C CA . PHE B 1 58 ? 9.836 18.234 3.066 1 92.12 58 PHE B CA 1
ATOM 1493 C C . PHE B 1 58 ? 8.758 19.109 3.703 1 92.12 58 PHE B C 1
ATOM 1495 O O . PHE B 1 58 ? 7.895 18.609 4.43 1 92.12 58 PHE B O 1
ATOM 1502 N N . ASN B 1 59 ? 8.852 20.406 3.434 1 87.88 59 ASN B N 1
ATOM 1503 C CA . ASN B 1 59 ? 7.867 21.328 3.971 1 87.88 59 ASN B CA 1
ATOM 1504 C C . ASN B 1 59 ? 7.016 21.953 2.863 1 87.88 59 ASN B C 1
ATOM 1506 O O . ASN B 1 59 ? 6.109 22.734 3.137 1 87.88 59 ASN B O 1
ATOM 1510 N N . LYS B 1 60 ? 7.355 21.656 1.637 1 90.56 60 LYS B N 1
ATOM 1511 C CA . LYS B 1 60 ? 6.574 22.109 0.491 1 90.56 60 LYS B CA 1
ATOM 1512 C C . LYS B 1 60 ? 6.613 21.094 -0.646 1 90.56 60 LYS B C 1
ATOM 1514 O O . LYS B 1 60 ? 7.527 20.281 -0.716 1 90.56 60 LYS B O 1
ATOM 1519 N N . ASN B 1 61 ? 5.562 21.141 -1.529 1 94.19 61 ASN B N 1
ATOM 1520 C CA . ASN B 1 61 ? 5.469 20.281 -2.703 1 94.19 61 ASN B CA 1
ATOM 1521 C C . ASN B 1 61 ? 5.605 18.797 -2.328 1 94.19 61 ASN B C 1
ATOM 1523 O O . ASN B 1 61 ? 6.324 18.047 -2.99 1 94.19 61 ASN B O 1
ATOM 1527 N N . GLU B 1 62 ? 4.98 18.469 -1.203 1 94.62 62 GLU B N 1
ATOM 1528 C CA . GLU B 1 62 ? 5.164 17.125 -0.64 1 94.62 62 GLU B CA 1
ATOM 1529 C C . GLU B 1 62 ? 4.613 16.047 -1.574 1 94.62 62 GLU B C 1
ATOM 1531 O O . GLU B 1 62 ? 5.145 14.945 -1.634 1 94.62 62 GLU B O 1
ATOM 1536 N N . VAL B 1 63 ? 3.594 16.328 -2.363 1 95.38 63 VAL B N 1
ATOM 1537 C CA . VAL B 1 63 ? 3.023 15.359 -3.291 1 95.38 63 VAL B CA 1
ATOM 1538 C C . VAL B 1 63 ? 4.039 15.031 -4.383 1 95.38 63 VAL B C 1
ATOM 1540 O O . VAL B 1 63 ? 4.281 13.859 -4.68 1 95.38 63 VAL B O 1
ATOM 1543 N N . ILE B 1 64 ? 4.645 16.062 -4.949 1 96.94 64 ILE B N 1
ATOM 1544 C CA . ILE B 1 64 ? 5.621 15.891 -6.016 1 96.94 64 ILE B CA 1
ATOM 1545 C C . ILE B 1 64 ? 6.859 15.18 -5.477 1 96.94 64 ILE B C 1
ATOM 1547 O O . ILE B 1 64 ? 7.418 14.297 -6.137 1 96.94 64 ILE B O 1
ATOM 1551 N N . GLU B 1 65 ? 7.258 15.602 -4.262 1 96.38 65 GLU B N 1
ATOM 1552 C CA . GLU B 1 65 ? 8.414 14.961 -3.639 1 96.38 65 GLU B CA 1
ATOM 1553 C C . GLU B 1 65 ? 8.141 13.484 -3.361 1 96.38 65 GLU B C 1
ATOM 1555 O O . GLU B 1 65 ? 9.047 12.656 -3.486 1 96.38 65 GLU B O 1
ATOM 1560 N N . GLY B 1 66 ? 6.887 13.195 -2.904 1 97.38 66 GLY B N 1
ATOM 1561 C CA . GLY B 1 66 ? 6.516 11.805 -2.725 1 97.38 66 GLY B CA 1
ATOM 1562 C C . GLY B 1 66 ? 6.543 11.008 -4.012 1 97.38 66 GLY B C 1
ATOM 1563 O O . GLY B 1 66 ? 7.062 9.891 -4.047 1 97.38 66 GLY B O 1
ATOM 1564 N N . PHE B 1 67 ? 6.027 11.57 -5.066 1 97.88 67 PHE B N 1
ATOM 1565 C CA . PHE B 1 67 ? 5.992 10.922 -6.375 1 97.88 67 PHE B CA 1
ATOM 1566 C C . PHE B 1 67 ? 7.406 10.688 -6.898 1 97.88 67 PHE B C 1
ATOM 1568 O O . PHE B 1 67 ? 7.734 9.586 -7.336 1 97.88 67 PHE B O 1
ATOM 1575 N N . LEU B 1 68 ? 8.242 11.68 -6.824 1 98.06 68 LEU B N 1
ATOM 1576 C CA . LEU B 1 68 ? 9.625 11.578 -7.285 1 98.06 68 LEU B CA 1
ATOM 1577 C C . LEU B 1 68 ? 10.406 10.594 -6.426 1 98.06 68 LEU B C 1
ATOM 1579 O O . LEU B 1 68 ? 11.211 9.812 -6.941 1 98.06 68 LEU B O 1
ATOM 1583 N N . GLY B 1 69 ? 10.156 10.703 -5.121 1 97.81 69 GLY B N 1
ATOM 1584 C CA . GLY B 1 69 ? 10.758 9.711 -4.242 1 97.81 69 GLY B CA 1
ATOM 1585 C C . GLY B 1 69 ? 10.391 8.281 -4.617 1 97.81 69 GLY B C 1
ATOM 1586 O O . GLY B 1 69 ? 11.258 7.406 -4.66 1 97.81 69 GLY B O 1
ATOM 1587 N N . GLY B 1 70 ? 9.102 8.07 -4.918 1 98.25 70 GLY B N 1
ATOM 1588 C CA . GLY B 1 70 ? 8.648 6.762 -5.359 1 98.25 70 GLY B CA 1
ATOM 1589 C C . GLY B 1 70 ? 9.375 6.266 -6.598 1 98.25 70 GLY B C 1
ATOM 1590 O O . GLY B 1 70 ? 9.742 5.094 -6.68 1 98.25 70 GLY B O 1
ATOM 1591 N N . ILE B 1 71 ? 9.602 7.133 -7.543 1 98.06 71 ILE B N 1
ATOM 1592 C CA . ILE B 1 71 ? 10.328 6.781 -8.758 1 98.06 71 ILE B CA 1
ATOM 1593 C C . ILE B 1 71 ? 11.75 6.352 -8.406 1 98.06 71 ILE B C 1
ATOM 1595 O O . ILE B 1 71 ? 12.258 5.352 -8.922 1 98.06 71 ILE B O 1
ATOM 1599 N N . VAL B 1 72 ? 12.406 7.094 -7.582 1 98.38 72 VAL B N 1
ATOM 1600 C CA . VAL B 1 72 ? 13.758 6.77 -7.152 1 98.38 72 VAL B CA 1
ATOM 1601 C C . VAL B 1 72 ? 13.773 5.414 -6.445 1 98.38 72 VAL B C 1
ATOM 1603 O O . VAL B 1 72 ? 14.672 4.598 -6.668 1 98.38 72 VAL B O 1
ATOM 1606 N N . PHE B 1 73 ? 12.758 5.184 -5.574 1 98.38 73 PHE B N 1
ATOM 1607 C CA . PHE B 1 73 ? 12.656 3.904 -4.879 1 98.38 73 PHE B CA 1
ATOM 1608 C C . PHE B 1 73 ? 12.586 2.75 -5.871 1 98.38 73 PHE B C 1
ATOM 1610 O O . PHE B 1 73 ? 13.234 1.721 -5.684 1 98.38 73 PHE B O 1
ATOM 1617 N N . ILE B 1 74 ? 11.812 2.949 -6.953 1 97.56 74 ILE B N 1
ATOM 1618 C CA . ILE B 1 74 ? 11.641 1.916 -7.969 1 97.56 74 ILE B CA 1
ATOM 1619 C C . ILE B 1 74 ? 12.977 1.658 -8.672 1 97.56 74 ILE B C 1
ATOM 1621 O O . ILE B 1 74 ? 13.375 0.505 -8.852 1 97.56 74 ILE B O 1
ATOM 1625 N N . ILE B 1 75 ? 13.641 2.689 -9.055 1 97.81 75 ILE B N 1
ATOM 1626 C CA . ILE B 1 75 ? 14.906 2.57 -9.758 1 97.81 75 ILE B CA 1
ATOM 1627 C C . ILE B 1 75 ? 15.93 1.851 -8.883 1 97.81 75 ILE B C 1
ATOM 1629 O O . ILE B 1 75 ? 16.625 0.939 -9.344 1 97.81 75 ILE B O 1
ATOM 1633 N N . ILE B 1 76 ? 16.016 2.252 -7.656 1 97.69 76 ILE B N 1
ATOM 1634 C CA . ILE B 1 76 ? 16.953 1.637 -6.719 1 97.69 76 ILE B CA 1
ATOM 1635 C C . ILE B 1 76 ? 16.609 0.16 -6.543 1 97.69 76 ILE B C 1
ATOM 1637 O O . ILE B 1 76 ? 17.516 -0.688 -6.484 1 97.69 76 ILE B O 1
ATOM 1641 N N . ASP B 1 77 ? 15.32 -0.11 -6.414 1 95.69 77 ASP B N 1
ATOM 1642 C CA . ASP B 1 77 ? 14.867 -1.491 -6.273 1 95.69 77 ASP B CA 1
ATOM 1643 C C . ASP B 1 77 ? 15.336 -2.348 -7.445 1 95.69 77 ASP B C 1
ATOM 1645 O O . ASP B 1 77 ? 15.875 -3.439 -7.25 1 95.69 77 ASP B O 1
ATOM 1649 N N . ILE B 1 78 ? 15.156 -1.88 -8.656 1 93.06 78 ILE B N 1
ATOM 1650 C CA . ILE B 1 78 ? 15.516 -2.6 -9.875 1 93.06 78 ILE B CA 1
ATOM 1651 C C . ILE B 1 78 ? 17.031 -2.781 -9.938 1 93.06 78 ILE B C 1
ATOM 1653 O O . ILE B 1 78 ? 17.516 -3.867 -10.258 1 93.06 78 ILE B O 1
ATOM 1657 N N . ILE B 1 79 ? 17.781 -1.802 -9.656 1 95.44 79 ILE B N 1
ATOM 1658 C CA . ILE B 1 79 ? 19.234 -1.852 -9.703 1 95.44 79 ILE B CA 1
ATOM 1659 C C . ILE B 1 79 ? 19.75 -2.883 -8.695 1 95.44 79 ILE B C 1
ATOM 1661 O O . ILE B 1 79 ? 20.594 -3.723 -9.039 1 95.44 79 ILE B O 1
ATOM 1665 N N . LEU B 1 80 ? 19.281 -2.85 -7.469 1 93.94 80 LEU B N 1
ATOM 1666 C CA . LEU B 1 80 ? 19.766 -3.748 -6.426 1 93.94 80 LEU B CA 1
ATOM 1667 C C . LEU B 1 80 ? 19.328 -5.184 -6.699 1 93.94 80 LEU B C 1
ATOM 1669 O O . LEU B 1 80 ? 20.047 -6.129 -6.398 1 93.94 80 LEU B O 1
ATOM 1673 N N . ASP B 1 81 ? 18.109 -5.332 -7.203 1 89.5 81 ASP B N 1
ATOM 1674 C CA . ASP B 1 81 ? 17.703 -6.664 -7.645 1 89.5 81 ASP B CA 1
ATOM 1675 C C . ASP B 1 81 ? 18.672 -7.219 -8.68 1 89.5 81 ASP B C 1
ATOM 1677 O O . ASP B 1 81 ? 19.094 -8.375 -8.594 1 89.5 81 ASP B O 1
ATOM 1681 N N . PHE B 1 82 ? 18.906 -6.426 -9.719 1 89.12 82 PHE B N 1
ATOM 1682 C CA . PHE B 1 82 ? 19.812 -6.848 -10.789 1 89.12 82 PHE B CA 1
ATOM 1683 C C . PHE B 1 82 ? 21.172 -7.227 -10.227 1 89.12 82 PHE B C 1
ATOM 1685 O O . PHE B 1 82 ? 21.719 -8.273 -10.578 1 89.12 82 PHE B O 1
ATOM 1692 N N . ILE B 1 83 ? 21.703 -6.477 -9.344 1 90.31 83 ILE B N 1
ATOM 1693 C CA . ILE B 1 83 ? 23.016 -6.707 -8.766 1 90.31 83 ILE B CA 1
ATOM 1694 C C . ILE B 1 83 ? 23 -7.973 -7.914 1 90.31 83 ILE B C 1
ATOM 1696 O O . ILE B 1 83 ? 23.828 -8.867 -8.094 1 90.31 83 ILE B O 1
ATOM 1700 N N . PHE B 1 84 ? 22.047 -8.102 -7.039 1 87.06 84 PHE B N 1
ATOM 1701 C CA . PHE B 1 84 ? 22.031 -9.188 -6.059 1 87.06 84 PHE B CA 1
ATOM 1702 C C . PHE B 1 84 ? 21.625 -10.5 -6.707 1 87.06 84 PHE B C 1
ATOM 1704 O O . PHE B 1 84 ? 22.188 -11.555 -6.41 1 87.06 84 PHE B O 1
ATOM 1711 N N . PHE B 1 85 ? 20.641 -10.43 -7.574 1 82.88 85 PHE B N 1
ATOM 1712 C CA . PHE B 1 85 ? 20.094 -11.695 -8.055 1 82.88 85 PHE B CA 1
ATOM 1713 C C . PHE B 1 85 ? 20.75 -12.109 -9.367 1 82.88 85 PHE B C 1
ATOM 1715 O O . PHE B 1 85 ? 20.844 -13.297 -9.672 1 82.88 85 PHE B O 1
ATOM 1722 N N . THR B 1 86 ? 21.188 -11.25 -10.188 1 82.94 86 THR B N 1
ATOM 1723 C CA . THR B 1 86 ? 21.812 -11.594 -11.469 1 82.94 86 THR B CA 1
ATOM 1724 C C . THR B 1 86 ? 23.328 -11.57 -11.359 1 82.94 86 THR B C 1
ATOM 1726 O O . THR B 1 86 ? 24 -12.555 -11.688 1 82.94 86 THR B O 1
ATOM 1729 N N . VAL B 1 87 ? 23.891 -10.609 -10.82 1 85.62 87 VAL B N 1
ATOM 1730 C CA . VAL B 1 87 ? 25.344 -10.469 -10.789 1 85.62 87 VAL B CA 1
ATOM 1731 C C . VAL B 1 87 ? 25.922 -11.359 -9.688 1 85.62 87 VAL B C 1
ATOM 1733 O O . VAL B 1 87 ? 26.828 -12.148 -9.938 1 85.62 87 VAL B O 1
ATOM 1736 N N . LEU B 1 88 ? 25.328 -11.312 -8.477 1 85.81 88 LEU B N 1
ATOM 1737 C CA . LEU B 1 88 ? 25.844 -12.055 -7.332 1 85.81 88 LEU B CA 1
ATOM 1738 C C . LEU B 1 88 ? 25.203 -13.438 -7.238 1 85.81 88 LEU B C 1
ATOM 1740 O O . LEU B 1 88 ? 25.641 -14.273 -6.445 1 85.81 88 LEU B O 1
ATOM 1744 N N . ASN B 1 89 ? 24.125 -13.641 -8.07 1 79.06 89 ASN B N 1
ATOM 1745 C CA . ASN B 1 89 ? 23.438 -14.93 -8.25 1 79.06 89 ASN B CA 1
ATOM 1746 C C . ASN B 1 89 ? 22.859 -15.438 -6.938 1 79.06 89 ASN B C 1
ATOM 1748 O O . ASN B 1 89 ? 22.938 -16.641 -6.645 1 79.06 89 ASN B O 1
ATOM 1752 N N . PHE B 1 90 ? 22.484 -14.477 -6.082 1 74.19 90 PHE B N 1
ATOM 1753 C CA . PHE B 1 90 ? 21.734 -14.898 -4.898 1 74.19 90 PHE B CA 1
ATOM 1754 C C . PHE B 1 90 ? 20.328 -15.344 -5.273 1 74.19 90 PHE B C 1
ATOM 1756 O O . PHE B 1 90 ? 19.547 -14.555 -5.816 1 74.19 90 PHE B O 1
ATOM 1763 N N . ARG B 1 91 ? 20.141 -16.656 -5.477 1 62.84 91 ARG B N 1
ATOM 1764 C CA . ARG B 1 91 ? 18.875 -17.219 -5.945 1 62.84 91 ARG B CA 1
ATOM 1765 C C . ARG B 1 91 ? 17.766 -17 -4.926 1 62.84 91 ARG B C 1
ATOM 1767 O O . ARG B 1 91 ? 18 -17.062 -3.719 1 62.84 91 ARG B O 1
ATOM 1774 N N . ASN B 1 92 ? 16.781 -16.188 -5.348 1 61 92 ASN B N 1
ATOM 1775 C CA . ASN B 1 92 ? 15.594 -16.125 -4.504 1 61 92 ASN B CA 1
ATOM 1776 C C . ASN B 1 92 ? 14.336 -16.516 -5.273 1 61 92 ASN B C 1
ATOM 1778 O O . ASN B 1 92 ? 14.195 -16.172 -6.449 1 61 92 ASN B O 1
ATOM 1782 N N . ASP B 1 93 ? 13.719 -17.594 -4.801 1 60.78 93 ASP B N 1
ATOM 1783 C CA . ASP B 1 93 ? 12.484 -18.094 -5.395 1 60.78 93 ASP B CA 1
ATOM 1784 C C . ASP B 1 93 ? 11.531 -16.953 -5.738 1 60.78 93 ASP B C 1
ATOM 1786 O O . ASP B 1 93 ? 10.648 -17.109 -6.582 1 60.78 93 ASP B O 1
ATOM 1790 N N . PHE B 1 94 ? 11.82 -15.859 -5.141 1 59.38 94 PHE B N 1
ATOM 1791 C CA . PHE B 1 94 ? 10.945 -14.727 -5.391 1 59.38 94 PHE B CA 1
ATOM 1792 C C . PHE B 1 94 ? 11.117 -14.211 -6.812 1 59.38 94 PHE B C 1
ATOM 1794 O O . PHE B 1 94 ? 10.258 -13.484 -7.324 1 59.38 94 PHE B O 1
ATOM 1801 N N . MET B 1 95 ? 12.148 -14.812 -7.484 1 59.44 95 MET B N 1
ATOM 1802 C CA . MET B 1 95 ? 12.484 -14.281 -8.797 1 59.44 95 MET B CA 1
ATOM 1803 C C . MET B 1 95 ? 11.773 -15.055 -9.906 1 59.44 95 MET B C 1
ATOM 1805 O O . MET B 1 95 ? 11.75 -14.625 -11.055 1 59.44 95 MET B O 1
ATOM 1809 N N . SER B 1 96 ? 11.195 -16.203 -9.633 1 62.38 96 SER B N 1
ATOM 1810 C CA . SER B 1 96 ? 10.586 -17 -10.695 1 62.38 96 SER B CA 1
ATOM 1811 C C . SER B 1 96 ? 9.578 -16.172 -11.484 1 62.38 96 SER B C 1
ATOM 1813 O O . SER B 1 96 ? 9.523 -16.266 -12.719 1 62.38 96 SER B O 1
ATOM 1815 N N . ASP B 1 97 ? 8.758 -15.367 -10.883 1 68 97 ASP B N 1
ATOM 1816 C CA . ASP B 1 97 ? 7.801 -14.508 -11.578 1 68 97 ASP B CA 1
ATOM 1817 C C . ASP B 1 97 ? 8.141 -13.031 -11.383 1 68 97 ASP B C 1
ATOM 1819 O O . ASP B 1 97 ? 7.258 -12.227 -11.094 1 68 97 ASP B O 1
ATOM 1823 N N . TYR B 1 98 ? 9.469 -12.734 -11.742 1 71.62 98 TYR B N 1
ATOM 1824 C CA . TYR B 1 98 ? 10.023 -11.422 -11.445 1 71.62 98 TYR B CA 1
ATOM 1825 C C . TYR B 1 98 ? 9.242 -10.328 -12.156 1 71.62 98 TYR B C 1
ATOM 1827 O O . TYR B 1 98 ? 8.891 -9.312 -11.555 1 71.62 98 TYR B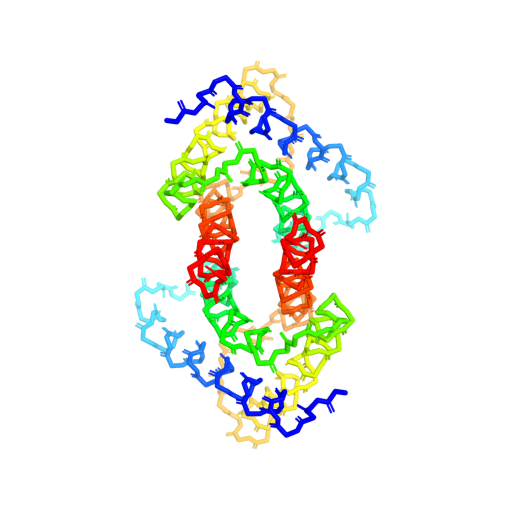 O 1
ATOM 1835 N N . PRO B 1 99 ? 8.898 -10.508 -13.5 1 71.69 99 PRO B N 1
ATOM 1836 C CA . PRO B 1 99 ? 8.227 -9.391 -14.148 1 71.69 99 PRO B CA 1
ATOM 1837 C C . PRO B 1 99 ? 6.906 -9.016 -13.469 1 71.69 99 PRO B C 1
ATOM 1839 O O . PRO B 1 99 ? 6.594 -7.832 -13.32 1 71.69 99 PRO B O 1
ATOM 1842 N N . ILE B 1 100 ? 6.234 -10.023 -13.031 1 69.06 100 ILE B N 1
ATOM 1843 C CA . ILE B 1 100 ? 4.949 -9.75 -12.391 1 69.06 100 ILE B CA 1
ATOM 1844 C C . ILE B 1 100 ? 5.172 -9.141 -11.008 1 69.06 100 ILE B C 1
ATOM 1846 O O . ILE B 1 100 ? 4.465 -8.219 -10.609 1 69.06 100 ILE B O 1
ATOM 1850 N N . HIS B 1 101 ? 6.223 -9.508 -10.367 1 74.19 101 HIS B N 1
ATOM 1851 C CA . HIS B 1 101 ? 6.535 -9.023 -9.023 1 74.19 101 HIS B CA 1
ATOM 1852 C C . HIS B 1 101 ? 6.977 -7.566 -9.055 1 74.19 101 HIS B C 1
ATOM 1854 O O . HIS B 1 101 ? 6.598 -6.781 -8.188 1 74.19 101 HIS B O 1
ATOM 1860 N N . ILE B 1 102 ? 7.637 -7.211 -10.102 1 81.94 102 ILE B N 1
ATOM 1861 C CA . ILE B 1 102 ? 8.203 -5.867 -10.156 1 81.94 102 ILE B CA 1
ATOM 1862 C C . ILE B 1 102 ? 7.086 -4.852 -10.391 1 81.94 102 ILE B C 1
ATOM 1864 O O . ILE B 1 102 ? 7.164 -3.713 -9.922 1 81.94 102 ILE B O 1
ATOM 1868 N N . ILE B 1 103 ? 6.078 -5.254 -11.078 1 83.5 103 ILE B N 1
ATOM 1869 C CA . ILE B 1 103 ? 4.973 -4.344 -11.344 1 83.5 103 ILE B CA 1
ATOM 1870 C C . ILE B 1 103 ? 4.27 -3.986 -10.039 1 83.5 103 ILE B C 1
ATOM 1872 O O . ILE B 1 103 ? 4.078 -2.807 -9.734 1 83.5 103 ILE B O 1
ATOM 1876 N N . LEU B 1 104 ? 3.916 -4.961 -9.242 1 85.75 104 LEU B N 1
ATOM 1877 C CA . LEU B 1 104 ? 3.229 -4.707 -7.98 1 85.75 104 LEU B CA 1
ATOM 1878 C C . LEU B 1 104 ? 4.117 -3.924 -7.023 1 85.75 104 LEU B C 1
ATOM 1880 O O . LEU B 1 104 ? 3.658 -2.986 -6.371 1 85.75 104 LEU B O 1
ATOM 1884 N N . MET B 1 105 ? 5.34 -4.281 -6.988 1 89.5 105 MET B N 1
ATOM 1885 C CA . MET B 1 105 ? 6.27 -3.568 -6.117 1 89.5 105 MET B CA 1
ATOM 1886 C C . MET B 1 105 ? 6.391 -2.105 -6.531 1 89.5 105 MET B C 1
ATOM 1888 O O . MET B 1 105 ? 6.457 -1.218 -5.68 1 89.5 105 MET B O 1
ATOM 1892 N N . SER B 1 106 ? 6.406 -1.895 -7.809 1 93.56 106 SER B N 1
ATOM 1893 C CA . SER B 1 106 ? 6.531 -0.531 -8.312 1 93.56 106 SER B CA 1
ATOM 1894 C C . SER B 1 106 ? 5.312 0.308 -7.945 1 93.56 106 SER B C 1
ATOM 1896 O O . SER B 1 106 ? 5.445 1.486 -7.609 1 93.56 106 SER B O 1
ATOM 1898 N N . VAL B 1 107 ? 4.188 -0.301 -8.031 1 93.81 107 VAL B N 1
ATOM 1899 C CA . VAL B 1 107 ? 2.967 0.409 -7.66 1 93.81 107 VAL B CA 1
ATOM 1900 C C . VAL B 1 107 ? 3.018 0.789 -6.184 1 93.81 107 VAL B C 1
ATOM 1902 O O . VAL B 1 107 ? 2.725 1.93 -5.82 1 93.81 107 VAL B O 1
ATOM 1905 N N . ILE B 1 108 ? 3.395 -0.147 -5.332 1 95.69 108 ILE B N 1
ATOM 1906 C CA . ILE B 1 108 ? 3.469 0.08 -3.891 1 95.69 108 ILE B CA 1
ATOM 1907 C C . ILE B 1 108 ? 4.496 1.173 -3.594 1 95.69 108 ILE B C 1
ATOM 1909 O O . ILE B 1 108 ? 4.195 2.139 -2.889 1 95.69 108 ILE B O 1
ATOM 1913 N N . LEU B 1 109 ? 5.641 1.086 -4.199 1 97.88 109 LEU B N 1
ATOM 1914 C CA . LEU B 1 109 ? 6.75 2.004 -3.963 1 97.88 109 LEU B CA 1
ATOM 1915 C C . LEU B 1 109 ? 6.406 3.408 -4.445 1 97.88 109 LEU B C 1
ATOM 1917 O O . LEU B 1 109 ? 6.855 4.398 -3.863 1 97.88 109 LEU B O 1
ATOM 1921 N N . LEU B 1 110 ? 5.621 3.508 -5.465 1 98.06 110 LEU B N 1
ATOM 1922 C CA . LEU B 1 110 ? 5.266 4.801 -6.043 1 98.06 110 LEU B CA 1
ATOM 1923 C C . LEU B 1 110 ? 4.102 5.43 -5.289 1 98.06 110 LEU B C 1
ATOM 1925 O O . LEU B 1 110 ? 4.156 6.605 -4.922 1 98.06 110 LEU B O 1
ATOM 1929 N N . MET B 1 111 ? 3.107 4.66 -5.02 1 97.75 111 MET B N 1
ATOM 1930 C CA . MET B 1 111 ? 1.833 5.219 -4.578 1 97.75 111 MET B CA 1
ATOM 1931 C C . MET B 1 111 ? 1.878 5.57 -3.096 1 97.75 111 MET B C 1
ATOM 1933 O O . MET B 1 111 ? 1.339 6.598 -2.68 1 97.75 111 MET B O 1
ATOM 1937 N N . ILE B 1 112 ? 2.514 4.75 -2.275 1 97.19 112 ILE B N 1
ATOM 1938 C CA . ILE B 1 112 ? 2.486 4.977 -0.834 1 97.19 112 ILE B CA 1
ATOM 1939 C C . ILE B 1 112 ? 3.15 6.312 -0.508 1 97.19 112 ILE B C 1
ATOM 1941 O O . ILE B 1 112 ? 2.543 7.176 0.131 1 97.19 112 ILE B O 1
ATOM 1945 N N . PRO B 1 113 ? 4.367 6.582 -0.967 1 97.69 113 PRO B N 1
ATOM 1946 C CA . PRO B 1 113 ? 4.934 7.895 -0.646 1 97.69 113 PRO B CA 1
ATOM 1947 C C . PRO B 1 113 ? 4.156 9.047 -1.282 1 97.69 113 PRO B C 1
ATOM 1949 O O . PRO B 1 113 ? 4.094 10.141 -0.718 1 97.69 113 PRO B O 1
ATOM 1952 N N . THR B 1 114 ? 3.576 8.805 -2.467 1 97.69 114 THR B N 1
ATOM 1953 C CA . THR B 1 114 ? 2.758 9.836 -3.104 1 97.69 114 THR B CA 1
ATOM 1954 C C . THR B 1 114 ? 1.544 10.164 -2.242 1 97.69 114 THR B C 1
ATOM 1956 O O . THR B 1 114 ? 1.225 11.344 -2.039 1 97.69 114 THR B O 1
ATOM 1959 N N . PHE B 1 115 ? 0.897 9.148 -1.698 1 96.62 115 PHE B N 1
ATOM 1960 C CA . PHE B 1 115 ? -0.251 9.359 -0.826 1 96.62 115 PHE B CA 1
ATOM 1961 C C . PHE B 1 115 ? 0.168 10.07 0.458 1 96.62 115 PHE B C 1
ATOM 1963 O O . PHE B 1 115 ? -0.538 10.953 0.945 1 96.62 115 PHE B O 1
ATOM 1970 N N . LEU B 1 116 ? 1.251 9.664 1.018 1 95.88 116 LEU B N 1
ATOM 1971 C CA . LEU B 1 116 ? 1.769 10.328 2.209 1 95.88 116 LEU B CA 1
ATOM 1972 C C . LEU B 1 116 ? 2.064 11.797 1.931 1 95.88 116 LEU B C 1
ATOM 1974 O O . LEU B 1 116 ? 1.752 12.664 2.75 1 95.88 116 LEU B O 1
ATOM 1978 N N . GLY B 1 117 ? 2.672 12.031 0.792 1 95.81 117 GLY B N 1
ATOM 1979 C CA . GLY B 1 117 ? 2.924 13.406 0.393 1 95.81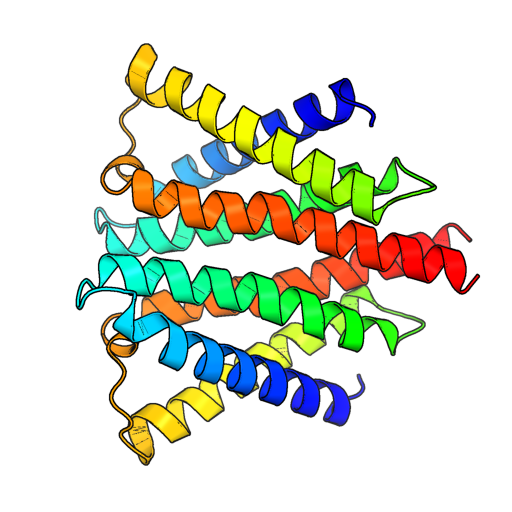 117 GLY B CA 1
ATOM 1980 C C . GLY B 1 117 ? 1.657 14.227 0.235 1 95.81 117 GLY B C 1
ATOM 1981 O O . GLY B 1 117 ? 1.609 15.391 0.639 1 95.81 117 GLY B O 1
ATOM 1982 N N . TYR B 1 118 ? 0.701 13.617 -0.4 1 94.75 118 TYR B N 1
ATOM 1983 C CA . TYR B 1 118 ? -0.577 14.297 -0.585 1 94.75 118 TYR B CA 1
ATOM 1984 C C . TYR B 1 118 ? -1.177 14.703 0.755 1 94.75 118 TYR B C 1
ATOM 1986 O O . TYR B 1 118 ? -1.573 15.859 0.941 1 94.75 118 TYR B O 1
ATOM 1994 N N . LEU B 1 119 ? -1.217 13.836 1.699 1 92.69 119 LEU B N 1
ATOM 1995 C CA . LEU B 1 119 ? -1.783 14.125 3.014 1 92.69 119 LEU B CA 1
ATOM 1996 C C . LEU B 1 119 ? -0.97 15.195 3.732 1 92.69 119 LEU B C 1
ATOM 1998 O O . LEU B 1 119 ? -1.536 16.094 4.352 1 92.69 119 LEU B O 1
ATOM 2002 N N . ALA B 1 120 ? 0.287 15.07 3.674 1 91.69 120 ALA B N 1
ATOM 2003 C CA . ALA B 1 120 ? 1.165 16.047 4.316 1 91.69 120 ALA B CA 1
ATOM 2004 C C . ALA B 1 120 ? 0.928 17.438 3.766 1 91.69 120 ALA B C 1
ATOM 2006 O O . ALA B 1 120 ? 0.868 18.422 4.523 1 91.69 120 ALA B O 1
ATOM 2007 N N . GLN B 1 121 ? 0.754 17.5 2.467 1 90.38 121 GLN B N 1
ATOM 2008 C CA . GLN B 1 121 ? 0.553 18.797 1.824 1 90.38 121 GLN B CA 1
ATOM 2009 C C . GLN B 1 121 ? -0.8 19.391 2.199 1 90.38 121 GLN B C 1
ATOM 2011 O O . GLN B 1 121 ? -0.917 20.609 2.402 1 90.38 121 GLN B O 1
ATOM 2016 N N . MET B 1 122 ? -1.776 18.672 2.287 1 85.56 122 MET B N 1
ATOM 2017 C CA . MET B 1 122 ? -3.107 19.125 2.67 1 85.56 122 MET B CA 1
ATOM 2018 C C . MET B 1 122 ? -3.109 19.656 4.098 1 85.56 122 MET B C 1
ATOM 2020 O O . MET B 1 122 ? -3.705 20.703 4.375 1 85.56 122 MET B O 1
ATOM 2024 N N . LYS B 1 123 ? -2.475 19 4.984 1 75 123 LYS B N 1
ATOM 2025 C CA . LYS B 1 123 ? -2.467 19.422 6.383 1 75 123 LYS B CA 1
ATOM 2026 C C . LYS B 1 123 ? -1.643 20.688 6.57 1 75 123 LYS B C 1
ATOM 2028 O O . LYS B 1 123 ? -1.966 21.531 7.418 1 75 123 LYS B O 1
ATOM 2033 N N . ILE B 1 124 ? -0.773 20.797 5.766 1 65.69 124 ILE B N 1
ATOM 2034 C CA . ILE B 1 124 ? 0.004 22.031 5.801 1 65.69 124 ILE B CA 1
ATOM 2035 C C . ILE B 1 124 ? -0.851 23.203 5.301 1 65.69 124 ILE B C 1
ATOM 2037 O O . ILE B 1 124 ? -0.823 24.281 5.879 1 65.69 124 ILE B O 1
ATOM 2041 N N . GLU B 1 125 ? -1.742 22.891 4.336 1 66.88 125 GLU B N 1
ATOM 2042 C CA . GLU B 1 125 ? -2.58 23.922 3.752 1 66.88 125 GLU B CA 1
ATOM 2043 C C . GLU B 1 125 ? -3.75 24.281 4.668 1 66.88 125 GLU B C 1
ATOM 2045 O O . GLU B 1 125 ? -4.234 25.406 4.66 1 66.88 125 GLU B O 1
ATOM 2050 N N . LEU B 1 126 ? -4.211 23.422 5.332 1 58 126 LEU B N 1
ATOM 2051 C CA . LEU B 1 126 ? -5.332 23.672 6.23 1 58 126 LEU B CA 1
ATOM 2052 C C . LEU B 1 126 ? -4.867 24.344 7.508 1 58 126 LEU B C 1
ATOM 2054 O O . LEU B 1 126 ? -5.68 24.906 8.25 1 58 126 LEU B O 1
ATOM 2058 N N . LYS B 1 127 ? -3.623 24.484 7.699 1 50.88 127 LYS B N 1
ATOM 2059 C CA . LYS B 1 127 ? -3.094 25.25 8.828 1 50.88 127 LYS B CA 1
ATOM 2060 C C . LYS B 1 127 ? -2.643 26.641 8.383 1 50.88 127 LYS B C 1
ATOM 2062 O O . LYS B 1 127 ? -2.16 26.812 7.258 1 50.88 127 LYS B O 1
#